Protein AF-A0A920YL98-F1 (afdb_monomer_lite)

Sequence (322 aa):
MGERDLEERLRDLGRAVEVQLKKRGGFSSLLRAGTLARAQGGGHRRRCPLCWPPAVALAGVAALLFLSLRPAPGSGPAVTVAEERVDLDGRLPAEVVRVLRLTAPGADSAGYLTTIWAADAGLAGRWNLVYSEGWAAGSEPLPVEAISLPDVPYHLLLAAAQEVKTKLLHYRVLGYDGTRVVTYLARSGVPAGEVTAGLGYIREASRRGEQRLYWWDGAAFTGGEVPAVPGPVVVSYSLDAAGRPAFTTPGPVRLRPGQYLLAMGPRRQEVRQAALPATVLRQEMTGFRALTPGSARLYLVPVQGGWPAAASLAVEVKDDAD

Radius of gyration: 30.97 Å; chains: 1; bounding box: 86×43×91 Å

Foldseek 3Di:
DDPVVVVVVVVVVVVVVVVVCVVDPDPPPVVVPPPPDDDDDDDDDDDDDDPDPVVVVVVVVVVVVVVVPPDDPPWDDWDFPDWDFFAQDPDPPGKIWTKTWTDDPPDPFIKIKIWIWDADVPDPPDIDTQDIDIDDTQKDWDDKDWAAAQEDPGTWIWTWIARNPQRFIWIWIWHDPPPGIDTQDTDTRHHNADWDHYHQKIWTAHPVLWIKIWGAAQHHTDIGTAGSVVGEDEWEWEADPVRFIETPDDAAAEDEQPYFYDYGHNHDFDDDDDHDDDDWDFDDTPQWTWTDPHDFKTKTGGPPGDPVRIYIHTYHYDYPPD

Secondary structure (DSSP, 8-state):
--HHHHHHHHHHHHHHHHHHHHHS---SSTTSSSS-SS---------------HHHHHHHHHHHHHHHSSPPTT-PPPEEEEEEEE-SSSPSSPEEEEEEEE--TT-SS-EEEEEEEEE-TTSTT-EEEEEEEEPPTTEEEPPPEEEE-TT-SSEEEEEEEEETTT--EEEEEEEE-SSSEEEEEEEEEEPSEEEEEETTEEEEEETTS-EEEEEE-SSSEEEEEE-STTPEEEEEEEE-TTS-EEE-S-SPEEE-TT-EEEEE-SS---------SSS---EE-SSEEEE-SSTTEEEEEETTS-GGG-EEEEEEE--TT-

Structure (mmCIF, N/CA/C/O backbone):
data_AF-A0A920YL98-F1
#
_entry.id   AF-A0A920YL98-F1
#
loop_
_atom_site.group_PDB
_atom_site.id
_atom_site.type_symbol
_atom_site.label_atom_id
_atom_site.label_alt_id
_atom_site.label_comp_id
_atom_site.label_asym_id
_atom_site.label_entity_id
_atom_site.label_seq_id
_atom_site.pdbx_PDB_ins_code
_atom_site.Cartn_x
_atom_site.Cartn_y
_atom_site.Cartn_z
_atom_site.occupancy
_atom_site.B_iso_or_equiv
_atom_site.auth_seq_id
_atom_site.auth_comp_id
_atom_site.auth_asym_id
_atom_site.auth_atom_id
_atom_site.pdbx_PDB_model_num
ATOM 1 N N . MET A 1 1 ? -47.662 16.784 24.975 1.00 50.06 1 MET A N 1
ATOM 2 C CA . MET A 1 1 ? -47.410 15.402 24.517 1.00 50.06 1 MET A CA 1
ATOM 3 C C . MET A 1 1 ? -47.974 14.491 25.595 1.00 50.06 1 MET A C 1
ATOM 5 O O . MET A 1 1 ? -47.529 14.591 26.730 1.00 50.06 1 MET A O 1
ATOM 9 N N . GLY A 1 2 ? -49.088 13.814 25.309 1.00 51.22 2 GLY A N 1
ATOM 10 C CA . GLY A 1 2 ? -49.927 13.179 26.332 1.00 51.22 2 GLY A CA 1
ATOM 11 C C . GLY A 1 2 ? -49.412 11.802 26.740 1.00 51.22 2 GLY A C 1
ATOM 12 O O . GLY A 1 2 ? -48.882 11.075 25.912 1.00 51.22 2 GLY A O 1
ATOM 13 N N . GLU A 1 3 ? -49.621 11.437 28.000 1.00 43.28 3 GLU A N 1
ATOM 14 C CA . GLU A 1 3 ? -49.219 10.176 28.651 1.00 43.28 3 GLU A CA 1
ATOM 15 C C . GLU A 1 3 ? -49.573 8.908 27.838 1.00 43.28 3 GLU A C 1
ATOM 17 O O . GLU A 1 3 ? -48.834 7.928 27.845 1.00 43.28 3 GLU A O 1
ATOM 22 N N . ARG A 1 4 ? -50.637 8.974 27.024 1.00 54.22 4 ARG A N 1
ATOM 23 C CA . ARG A 1 4 ? -51.056 7.903 26.101 1.00 54.22 4 ARG A CA 1
ATOM 24 C C . ARG A 1 4 ? -50.093 7.668 24.925 1.00 54.22 4 ARG A C 1
ATOM 26 O O . ARG A 1 4 ? -49.901 6.524 24.538 1.00 54.22 4 ARG A O 1
ATOM 33 N N . ASP A 1 5 ? -49.453 8.716 24.398 1.00 55.38 5 ASP A N 1
ATOM 34 C CA . ASP A 1 5 ? -48.441 8.616 23.322 1.00 55.38 5 ASP A CA 1
ATOM 35 C C . ASP A 1 5 ? -47.145 7.972 23.851 1.00 55.38 5 ASP A C 1
ATOM 37 O O . ASP A 1 5 ? -46.442 7.257 23.141 1.00 55.38 5 ASP A O 1
ATOM 41 N N . LEU A 1 6 ? -46.854 8.151 25.145 1.00 45.88 6 LEU A N 1
ATOM 42 C CA . LEU A 1 6 ? -45.722 7.497 25.799 1.00 45.88 6 LEU A CA 1
ATOM 43 C C . LEU A 1 6 ? -45.980 5.997 26.010 1.00 45.88 6 LEU A C 1
ATOM 45 O O . LEU A 1 6 ? -45.102 5.183 25.728 1.00 45.88 6 LEU A O 1
ATOM 49 N N . GLU A 1 7 ? -47.178 5.616 26.460 1.00 54.00 7 GLU A N 1
ATOM 50 C CA . GLU A 1 7 ? -47.551 4.204 26.633 1.00 54.00 7 GLU A CA 1
ATOM 51 C C . GLU A 1 7 ? -47.566 3.430 25.311 1.00 54.00 7 GLU A C 1
ATOM 53 O O . GLU A 1 7 ? -47.145 2.272 25.266 1.00 54.00 7 GLU A O 1
ATOM 58 N N . GLU A 1 8 ? -48.016 4.066 24.229 1.00 61.56 8 GLU A N 1
ATOM 59 C CA . GLU A 1 8 ? -48.056 3.456 22.901 1.00 61.56 8 GLU A CA 1
ATOM 60 C C . GLU A 1 8 ? -46.638 3.231 22.354 1.00 61.56 8 GLU A C 1
ATOM 62 O O . GLU A 1 8 ? -46.294 2.115 21.955 1.00 61.56 8 GLU A O 1
ATOM 67 N N . ARG A 1 9 ? -45.751 4.227 22.501 1.00 52.44 9 ARG A N 1
ATOM 68 C CA . ARG A 1 9 ? -44.327 4.106 22.143 1.00 52.44 9 ARG A CA 1
ATOM 69 C C . ARG A 1 9 ? -43.594 3.050 22.963 1.00 52.44 9 ARG A C 1
ATOM 71 O O . ARG A 1 9 ? -42.764 2.330 22.413 1.00 52.44 9 ARG A O 1
ATOM 78 N N . LEU A 1 10 ? -43.896 2.926 24.256 1.00 48.44 10 LEU A N 1
ATOM 79 C CA . LEU A 1 10 ? -43.310 1.896 25.122 1.00 48.44 10 LEU A CA 1
ATOM 80 C C . LEU A 1 10 ? -43.783 0.490 24.737 1.00 48.44 10 LEU A C 1
ATOM 82 O O . LEU A 1 10 ? -42.998 -0.460 24.775 1.00 48.44 10 LEU A O 1
ATOM 86 N N . ARG A 1 11 ? -45.047 0.352 24.324 1.00 59.22 11 ARG A N 1
ATOM 87 C CA . ARG A 1 11 ? -45.609 -0.924 23.868 1.00 59.22 11 ARG A CA 1
ATOM 88 C C . ARG A 1 11 ? -44.999 -1.368 22.537 1.00 59.22 11 ARG A C 1
ATOM 90 O O . ARG A 1 11 ? -44.719 -2.556 22.367 1.00 59.22 11 ARG A O 1
ATOM 97 N N . ASP A 1 12 ? -44.739 -0.430 21.632 1.00 63.25 12 ASP A N 1
ATOM 98 C CA . ASP A 1 12 ? -44.085 -0.710 20.350 1.00 63.25 12 ASP A CA 1
ATOM 99 C C . ASP A 1 12 ? -42.594 -1.028 20.513 1.00 63.25 12 ASP A C 1
ATOM 101 O O . ASP A 1 12 ? -42.093 -1.974 19.898 1.00 63.25 12 ASP A O 1
ATOM 105 N N . LEU A 1 13 ? -41.902 -0.339 21.427 1.00 50.19 13 LEU A N 1
ATOM 106 C CA . LEU A 1 13 ? -40.530 -0.676 21.820 1.00 50.19 13 LEU A CA 1
ATOM 107 C C . LEU A 1 13 ? -40.441 -2.079 22.431 1.00 50.19 13 LEU A C 1
ATOM 109 O O . LEU A 1 13 ? -39.539 -2.842 22.086 1.00 50.19 13 LEU A O 1
ATOM 113 N N . GLY A 1 14 ? -41.402 -2.450 23.283 1.00 49.97 14 GLY A N 1
ATOM 114 C CA . GLY A 1 14 ? -41.490 -3.790 23.864 1.00 49.97 14 GLY A CA 1
ATOM 115 C C . GLY A 1 14 ? -41.600 -4.885 22.801 1.00 49.97 14 GLY A C 1
ATOM 116 O O . GLY A 1 14 ? -40.857 -5.866 22.847 1.00 49.97 14 GLY A O 1
ATOM 117 N N . ARG A 1 15 ? -42.453 -4.688 21.784 1.00 56.03 15 ARG A N 1
ATOM 118 C CA . ARG A 1 15 ? -42.583 -5.640 20.666 1.00 56.03 15 ARG A CA 1
ATOM 119 C C . ARG A 1 15 ? -41.326 -5.703 19.803 1.00 56.03 15 ARG A C 1
ATOM 121 O O . ARG A 1 15 ? -40.921 -6.793 19.405 1.00 56.03 15 ARG A O 1
ATOM 128 N N . ALA A 1 16 ? -40.687 -4.566 19.529 1.00 52.09 16 ALA A N 1
ATOM 129 C CA . ALA A 1 16 ? -39.464 -4.519 18.726 1.00 52.09 16 ALA A CA 1
ATOM 130 C C . ALA A 1 16 ? -38.299 -5.264 19.403 1.00 52.09 16 ALA A C 1
ATOM 132 O O . ALA A 1 16 ? -37.573 -6.019 18.749 1.00 52.09 16 ALA A O 1
ATOM 133 N N . VAL A 1 17 ? -38.167 -5.113 20.725 1.00 48.41 17 VAL A N 1
ATOM 134 C CA . VAL A 1 17 ? -37.169 -5.823 21.536 1.00 48.41 17 VAL A CA 1
ATOM 135 C C . VAL A 1 17 ? -37.467 -7.323 21.590 1.00 48.41 17 VAL A C 1
ATOM 137 O O . VAL A 1 17 ? -36.553 -8.130 21.434 1.00 48.41 17 VAL A O 1
ATOM 140 N N . GLU A 1 18 ? -38.732 -7.728 21.725 1.00 48.25 18 GLU A N 1
ATOM 141 C CA . GLU A 1 18 ? -39.111 -9.147 21.737 1.00 48.25 18 GLU A CA 1
ATOM 142 C C . GLU A 1 18 ? -38.821 -9.843 20.393 1.00 48.25 18 GLU A C 1
ATOM 144 O O . GLU A 1 18 ? -38.333 -10.977 20.358 1.00 48.25 18 GLU A O 1
ATOM 149 N N . VAL A 1 19 ? -39.041 -9.143 19.274 1.00 56.44 19 VAL A N 1
ATOM 150 C CA . VAL A 1 19 ? -38.699 -9.624 17.926 1.00 56.44 19 VAL A CA 1
ATOM 151 C C . VAL A 1 19 ? -37.181 -9.745 17.743 1.00 56.44 19 VAL A C 1
ATOM 153 O O . VAL A 1 19 ? -36.714 -10.712 17.135 1.00 56.44 19 VAL A O 1
ATOM 156 N N . GLN A 1 20 ? -36.391 -8.818 18.297 1.00 48.53 20 GLN A N 1
ATOM 157 C CA . GLN A 1 20 ? -34.926 -8.918 18.273 1.00 48.53 20 GLN A CA 1
ATOM 158 C C . GLN A 1 20 ? -34.388 -10.042 19.167 1.00 48.53 20 GLN A C 1
ATOM 160 O O . GLN A 1 20 ? -33.473 -10.758 18.754 1.00 48.53 20 GLN A O 1
ATOM 165 N N . LEU A 1 21 ? -34.974 -10.245 20.350 1.00 47.22 21 LEU A N 1
ATOM 166 C CA . LEU A 1 21 ? -34.585 -11.307 21.282 1.00 47.22 21 LEU A CA 1
ATOM 167 C C . LEU A 1 21 ? -34.941 -12.702 20.751 1.00 47.22 21 LEU A C 1
ATOM 169 O O . LEU A 1 21 ? -34.156 -13.630 20.919 1.00 47.22 21 LEU A O 1
ATOM 173 N N . LYS A 1 22 ? -36.066 -12.856 20.039 1.00 49.75 22 LYS A N 1
ATOM 174 C CA . LYS A 1 22 ? -36.405 -14.111 19.343 1.00 49.75 22 LYS A CA 1
ATOM 175 C C . LYS A 1 22 ? -35.510 -14.379 18.125 1.00 49.75 22 LYS A C 1
ATOM 177 O O . LYS A 1 22 ? -35.267 -15.540 17.808 1.00 49.75 22 LYS A O 1
ATOM 182 N N . LYS A 1 23 ? -34.981 -13.337 17.466 1.00 47.47 23 LYS A N 1
ATOM 183 C CA . LYS A 1 23 ? -34.033 -13.472 16.339 1.00 47.47 23 LYS A CA 1
ATOM 184 C C . LYS A 1 23 ? -32.610 -13.849 16.767 1.00 47.47 23 LYS A C 1
ATOM 186 O O . LYS A 1 23 ? -31.910 -14.500 15.997 1.00 47.47 23 LYS A O 1
ATOM 191 N N . ARG A 1 24 ? -32.169 -13.469 17.970 1.00 41.34 24 ARG A N 1
ATOM 192 C CA . ARG A 1 24 ? -30.876 -13.880 18.546 1.00 41.34 24 ARG A CA 1
ATOM 193 C C . ARG A 1 24 ? -31.086 -15.034 19.523 1.00 41.34 24 ARG A C 1
ATOM 195 O O . ARG A 1 24 ? -31.178 -14.830 20.729 1.00 41.34 24 ARG A O 1
ATOM 202 N N . GLY A 1 25 ? -31.180 -16.251 18.993 1.00 39.69 25 GLY A N 1
ATOM 203 C CA . GLY A 1 25 ? -31.291 -17.457 19.808 1.00 39.69 25 GLY A CA 1
ATOM 204 C C . GLY A 1 25 ? -30.217 -17.532 20.903 1.00 39.69 25 GLY A C 1
ATOM 205 O O . GLY A 1 25 ? -29.027 -17.522 20.607 1.00 39.69 25 GLY A O 1
ATOM 206 N N . GLY A 1 26 ? -30.660 -17.655 22.160 1.00 42.84 26 GLY A N 1
ATOM 207 C CA . GLY A 1 26 ? -29.863 -18.232 23.247 1.00 42.84 26 GLY A CA 1
ATOM 208 C C . GLY A 1 26 ? -29.171 -17.263 24.211 1.00 42.84 26 GLY A C 1
ATOM 209 O O . GLY A 1 26 ? -27.953 -17.271 24.312 1.00 42.84 26 GLY A O 1
ATOM 210 N N . PHE A 1 27 ? -29.938 -16.525 25.022 1.00 37.53 27 PHE A N 1
ATOM 211 C CA . PHE A 1 27 ? -29.449 -15.888 26.264 1.00 37.53 27 PHE A CA 1
ATOM 212 C C . PHE A 1 27 ? -29.954 -16.609 27.537 1.00 37.53 27 PHE A C 1
ATOM 214 O O . PHE A 1 27 ? -30.057 -16.015 28.606 1.00 37.53 27 PHE A O 1
ATOM 221 N N . SER A 1 28 ? -30.310 -17.899 27.436 1.00 45.06 28 SER A N 1
ATOM 222 C CA . SER A 1 28 ? -30.948 -18.668 28.522 1.00 45.06 28 SER A CA 1
ATOM 223 C C . SER A 1 28 ? -30.050 -19.702 29.217 1.00 45.06 28 SER A C 1
ATOM 225 O O . SER A 1 28 ? -30.477 -20.297 30.206 1.00 45.06 28 SER A O 1
ATOM 227 N N . SER A 1 29 ? -28.807 -19.914 28.772 1.00 40.25 29 SER A N 1
ATOM 228 C CA . SER A 1 29 ? -27.890 -20.872 29.415 1.00 40.25 29 SER A CA 1
ATOM 229 C C . SER A 1 29 ? -27.053 -20.255 30.543 1.00 40.25 29 SER A C 1
ATOM 231 O O . SER A 1 29 ? -26.780 -20.931 31.531 1.00 40.25 29 SER A O 1
ATOM 233 N N . LEU A 1 30 ? -26.712 -18.964 30.462 1.00 39.34 30 LEU A N 1
ATOM 234 C CA . LEU A 1 30 ? -25.819 -18.304 31.430 1.00 39.34 30 LEU A CA 1
ATOM 235 C C . LEU A 1 30 ? -26.490 -17.901 32.755 1.00 39.34 30 LEU A C 1
ATOM 237 O O . LEU A 1 30 ? -25.795 -17.681 33.741 1.00 39.34 30 LEU A O 1
ATOM 241 N N . LEU A 1 31 ? -27.825 -17.880 32.827 1.00 41.03 31 LEU A N 1
ATOM 242 C CA . LEU A 1 31 ? -28.556 -17.607 34.076 1.00 41.03 31 LEU A CA 1
ATOM 243 C C . LEU A 1 31 ? -28.979 -18.875 34.837 1.00 41.03 31 LEU A C 1
ATOM 245 O O . LEU A 1 31 ? -29.486 -18.773 35.951 1.00 41.03 31 LEU A O 1
ATOM 249 N N . ARG A 1 32 ? -28.742 -20.078 34.290 1.00 38.53 32 ARG A N 1
ATOM 250 C CA . ARG A 1 32 ? -29.091 -21.350 34.958 1.00 38.53 32 ARG A CA 1
ATOM 251 C C . ARG A 1 32 ? -28.017 -21.907 35.896 1.00 38.53 32 ARG A C 1
ATOM 253 O O . ARG A 1 32 ? -28.301 -22.862 36.607 1.00 38.53 32 ARG A O 1
ATOM 260 N N . ALA A 1 33 ? -26.825 -21.314 35.950 1.00 35.00 33 ALA A N 1
ATOM 261 C CA . ALA A 1 33 ? -25.723 -21.825 36.774 1.00 35.00 33 ALA A CA 1
ATOM 262 C C . ALA A 1 33 ? -25.577 -21.145 38.155 1.00 35.00 33 ALA A C 1
ATOM 264 O O . ALA A 1 33 ? -24.738 -21.560 38.945 1.00 35.00 33 ALA A O 1
ATOM 265 N N . GLY A 1 34 ? -26.379 -20.118 38.472 1.00 33.03 34 GLY A N 1
ATOM 266 C CA . GLY A 1 34 ? -26.165 -19.272 39.658 1.00 33.03 34 GLY A CA 1
ATOM 267 C C . GLY A 1 34 ? -27.121 -19.453 40.844 1.00 33.03 34 GLY A C 1
ATOM 268 O O . GLY A 1 34 ? -26.912 -18.813 41.868 1.00 33.03 34 GLY A O 1
ATOM 269 N N . THR A 1 35 ? -28.175 -20.272 40.749 1.00 34.81 35 THR A N 1
ATOM 270 C CA . THR A 1 35 ? -29.260 -20.284 41.762 1.00 34.81 35 THR A CA 1
ATOM 271 C C . THR A 1 35 ? -29.688 -21.673 42.246 1.00 34.81 35 THR A C 1
ATOM 273 O O . THR A 1 35 ? -30.812 -21.855 42.705 1.00 34.81 35 THR A O 1
ATOM 276 N N . LEU A 1 36 ? -28.782 -22.655 42.231 1.00 33.25 36 LEU A N 1
ATOM 277 C CA . LEU A 1 36 ? -28.977 -23.944 42.912 1.00 33.25 36 LEU A CA 1
ATOM 278 C C . LEU A 1 36 ? -27.922 -24.168 43.998 1.00 33.25 36 LEU A C 1
ATOM 280 O O . LEU A 1 36 ? -27.180 -25.142 44.003 1.00 33.25 36 LEU A O 1
ATOM 284 N N . ALA A 1 37 ? -27.888 -23.264 44.968 1.00 37.03 37 ALA A N 1
ATOM 285 C CA . ALA A 1 37 ? -27.396 -23.591 46.293 1.00 37.03 37 ALA A CA 1
ATOM 286 C C . ALA A 1 37 ? -28.261 -22.849 47.307 1.00 37.03 37 ALA A C 1
ATOM 288 O O . ALA A 1 37 ? -28.336 -21.624 47.275 1.00 37.03 37 ALA A O 1
ATOM 289 N N . ARG A 1 38 ? -28.854 -23.620 48.229 1.00 34.59 38 ARG A N 1
ATOM 290 C CA . ARG A 1 38 ? -29.536 -23.174 49.457 1.00 34.59 38 ARG A CA 1
ATOM 291 C C . ARG A 1 38 ? -31.044 -22.905 49.341 1.00 34.59 38 ARG A C 1
ATOM 293 O O . ARG A 1 38 ? -31.478 -21.765 49.308 1.00 34.59 38 ARG A O 1
ATOM 300 N N . ALA A 1 39 ? -31.830 -23.983 49.401 1.00 30.98 39 ALA A N 1
ATOM 301 C CA . ALA A 1 39 ? -33.071 -24.052 50.189 1.00 30.98 39 ALA A CA 1
ATOM 302 C C . ALA A 1 39 ? -33.674 -25.470 50.114 1.00 30.98 39 ALA A C 1
ATOM 304 O O . ALA A 1 39 ? -34.637 -25.712 49.394 1.00 30.98 39 ALA A O 1
ATOM 305 N N . GLN A 1 40 ? -33.116 -26.422 50.867 1.00 32.72 40 GLN A N 1
ATOM 306 C CA . GLN A 1 40 ? -33.898 -27.576 51.312 1.00 32.72 40 GLN A CA 1
ATOM 307 C C . GLN A 1 40 ? -34.491 -27.253 52.686 1.00 32.72 40 GLN A C 1
ATOM 309 O O . GLN A 1 40 ? -33.760 -26.927 53.617 1.00 32.72 40 GLN A O 1
ATOM 314 N N . GLY A 1 41 ? -35.817 -27.372 52.781 1.00 28.67 41 GLY A N 1
ATOM 315 C CA . GLY A 1 41 ? -36.493 -27.862 53.981 1.00 28.67 41 GLY A CA 1
ATOM 316 C C . GLY A 1 41 ? -36.801 -26.857 55.087 1.00 28.67 41 GLY A C 1
ATOM 317 O O . GLY A 1 41 ? -36.316 -27.007 56.201 1.00 28.67 41 GLY A O 1
ATOM 318 N N . GLY A 1 42 ? -37.691 -25.899 54.819 1.00 27.42 42 GLY A N 1
ATOM 319 C CA . GLY A 1 42 ? -38.489 -25.271 55.871 1.00 27.42 42 GLY A CA 1
ATOM 320 C C . GLY A 1 42 ? -39.657 -26.174 56.281 1.00 27.42 42 GLY A C 1
ATOM 321 O O . GLY A 1 42 ? -40.433 -26.613 55.434 1.00 27.42 42 GLY A O 1
ATOM 322 N N . GLY A 1 43 ? -39.807 -26.409 57.583 1.00 32.09 43 GLY A N 1
ATOM 323 C CA . GLY A 1 43 ? -41.025 -26.927 58.193 1.00 32.09 43 GLY A CA 1
ATOM 324 C C . GLY A 1 43 ? -41.739 -25.826 58.975 1.00 32.09 43 GLY A C 1
ATOM 325 O O . GLY A 1 43 ? -41.223 -25.351 59.976 1.00 32.09 43 GLY A O 1
ATOM 326 N N . HIS A 1 44 ? -42.955 -25.510 58.523 1.00 31.44 44 HIS A N 1
ATOM 327 C CA . HIS A 1 44 ? -44.056 -24.835 59.226 1.00 31.44 44 HIS A CA 1
ATOM 328 C C . HIS A 1 44 ? -44.213 -23.298 59.209 1.00 31.44 44 HIS A C 1
ATOM 330 O O . HIS A 1 44 ? -43.527 -22.537 59.875 1.00 31.44 44 HIS A O 1
ATOM 336 N N . ARG A 1 45 ? -45.343 -22.932 58.573 1.00 37.09 45 ARG A N 1
ATOM 337 C CA . ARG A 1 45 ? -46.380 -21.975 59.005 1.00 37.09 45 ARG A CA 1
ATOM 338 C C . ARG A 1 45 ? -45.976 -20.502 59.178 1.00 37.09 45 ARG A C 1
ATOM 340 O O . ARG A 1 45 ? -45.606 -20.087 60.265 1.00 37.09 45 ARG A O 1
ATOM 347 N N . ARG A 1 46 ? -46.355 -19.692 58.178 1.00 35.53 46 ARG A N 1
ATOM 348 C CA . ARG A 1 46 ? -47.340 -18.575 58.232 1.00 35.53 46 ARG A CA 1
ATOM 349 C C . ARG A 1 46 ? -46.927 -17.384 57.358 1.00 35.53 46 ARG A C 1
ATOM 351 O O . ARG A 1 46 ? -45.759 -17.037 57.275 1.00 35.53 46 ARG A O 1
ATOM 358 N N . ARG A 1 47 ? -47.983 -16.708 56.882 1.00 31.56 47 ARG A N 1
ATOM 359 C CA . ARG A 1 47 ? -48.067 -15.413 56.186 1.00 31.56 47 ARG A CA 1
ATOM 360 C C . ARG A 1 47 ? -47.718 -15.470 54.699 1.00 31.56 47 ARG A C 1
ATOM 362 O O . ARG A 1 47 ? -46.596 -15.767 54.326 1.00 31.56 47 ARG A O 1
ATOM 369 N N . CYS A 1 48 ? -48.707 -15.130 53.872 1.00 41.81 48 CYS A N 1
ATOM 370 C CA . CYS A 1 48 ? -48.487 -14.459 52.596 1.00 41.81 48 CYS A CA 1
ATOM 371 C C . CYS A 1 48 ? -47.971 -13.051 52.899 1.00 41.81 48 CYS A C 1
ATOM 373 O O . CYS A 1 48 ? -48.697 -12.280 53.532 1.00 41.81 48 CYS A O 1
ATOM 375 N N . PRO A 1 49 ? -46.776 -12.683 52.426 1.00 35.19 49 PRO A N 1
ATOM 376 C CA . PRO A 1 49 ? -46.507 -11.297 52.130 1.00 35.19 49 PRO A CA 1
ATOM 377 C C . PRO A 1 49 ? -46.218 -11.148 50.628 1.00 35.19 49 PRO A C 1
ATOM 379 O O . PRO A 1 49 ? -45.800 -12.091 49.962 1.00 35.19 49 PRO A O 1
ATOM 382 N N . LEU A 1 50 ? -46.413 -9.928 50.134 1.00 40.38 50 LEU A N 1
ATOM 383 C CA . LEU A 1 50 ? -45.968 -9.423 48.832 1.00 40.38 50 LEU A CA 1
ATOM 384 C C . LEU A 1 50 ? -46.850 -9.741 47.611 1.00 40.38 50 LEU A C 1
ATOM 386 O O . LEU A 1 50 ? -46.412 -10.316 46.619 1.00 40.38 50 LEU A O 1
ATOM 390 N N . CYS A 1 51 ? -48.048 -9.158 47.604 1.00 40.16 51 CYS A N 1
ATOM 391 C CA . CYS A 1 51 ? -48.571 -8.548 46.382 1.00 40.16 51 CYS A CA 1
ATOM 392 C C . CYS A 1 51 ? -47.726 -7.290 46.111 1.00 40.16 51 CYS A C 1
ATOM 394 O O . CYS A 1 51 ? -48.016 -6.224 46.652 1.00 40.16 51 CYS A O 1
ATOM 396 N N . TRP A 1 52 ? -46.622 -7.406 45.371 1.00 39.75 52 TRP A N 1
ATOM 397 C CA . TRP A 1 52 ? -45.924 -6.207 44.897 1.00 39.75 52 TRP A CA 1
ATOM 398 C C . TRP A 1 52 ? -46.787 -5.537 43.830 1.00 39.75 52 TRP A C 1
ATOM 400 O O . TRP A 1 52 ? -47.195 -6.217 42.886 1.00 39.75 52 TRP A O 1
ATOM 410 N N . PRO A 1 53 ? -47.095 -4.232 43.950 1.00 42.78 53 PRO A N 1
ATOM 411 C CA . PRO A 1 53 ? -47.775 -3.545 42.872 1.00 42.78 53 PRO A CA 1
ATOM 412 C C . PRO A 1 53 ? -46.887 -3.605 41.616 1.00 42.78 53 PRO A C 1
ATOM 414 O O . PRO A 1 53 ? -45.662 -3.480 41.730 1.00 42.78 53 PRO A O 1
ATOM 417 N N . PRO A 1 54 ? -47.471 -3.776 40.416 1.00 48.84 54 PRO A N 1
ATOM 418 C CA . PRO A 1 54 ? -46.729 -3.920 39.156 1.00 48.84 54 PRO A CA 1
ATOM 419 C C . PRO A 1 54 ? -45.752 -2.761 38.891 1.00 48.84 54 PRO A C 1
ATOM 421 O O . PRO A 1 54 ? -44.754 -2.943 38.199 1.00 48.84 54 PRO A O 1
ATOM 424 N N . ALA A 1 55 ? -45.976 -1.601 39.520 1.00 45.53 55 ALA A N 1
ATOM 425 C CA . ALA A 1 55 ? -45.072 -0.455 39.516 1.00 45.53 55 ALA A CA 1
ATOM 426 C C . ALA A 1 55 ? -43.669 -0.753 40.089 1.00 45.53 55 ALA A C 1
ATOM 428 O O . ALA A 1 55 ? -42.688 -0.220 39.580 1.00 45.53 55 ALA A O 1
ATOM 429 N N . VAL A 1 56 ? -43.534 -1.625 41.098 1.00 50.16 56 VAL A N 1
ATOM 430 C CA . VAL A 1 56 ? -42.225 -1.941 41.714 1.00 50.16 56 VAL A CA 1
ATOM 431 C C . VAL A 1 56 ? -41.434 -2.931 40.853 1.00 50.16 56 VAL A C 1
ATOM 433 O O . VAL A 1 56 ? -40.216 -2.817 40.730 1.00 50.16 56 VAL A O 1
ATOM 436 N N . ALA A 1 57 ? -42.127 -3.859 40.187 1.00 48.16 57 ALA A N 1
ATOM 437 C CA . ALA A 1 57 ? -41.515 -4.759 39.210 1.00 48.16 57 ALA A CA 1
ATOM 438 C C . ALA A 1 57 ? -41.048 -3.995 37.956 1.00 48.16 57 ALA A C 1
ATOM 440 O O . ALA A 1 57 ? -39.931 -4.210 37.485 1.00 48.16 57 ALA A O 1
ATOM 441 N N . LEU A 1 58 ? -41.855 -3.045 37.468 1.00 49.12 58 LEU A N 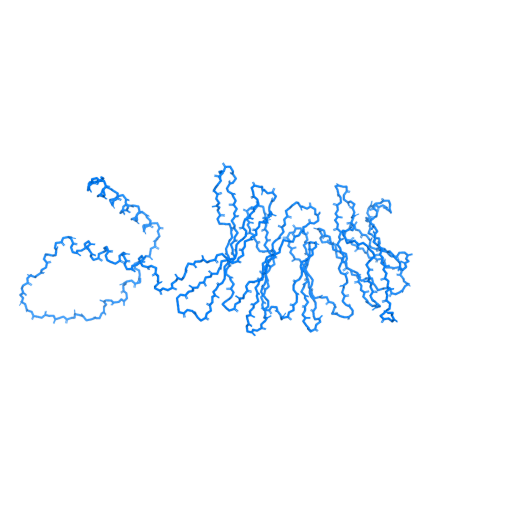1
ATOM 442 C CA . LEU A 1 58 ? -41.483 -2.145 36.370 1.00 49.12 58 LEU A CA 1
ATOM 443 C C . LEU A 1 58 ? -40.314 -1.228 36.744 1.00 49.12 58 LEU A C 1
ATOM 445 O O . LEU A 1 58 ? -39.394 -1.081 35.945 1.00 49.12 58 LEU A O 1
ATOM 449 N N . ALA A 1 59 ? -40.291 -0.678 37.961 1.00 52.88 59 ALA A N 1
ATOM 450 C CA . ALA A 1 59 ? -39.165 0.118 38.448 1.00 52.88 59 ALA A CA 1
ATOM 451 C C . ALA A 1 59 ? -37.872 -0.709 38.556 1.00 52.88 59 ALA A C 1
ATOM 453 O O . ALA A 1 59 ? -36.804 -0.214 38.208 1.00 52.88 59 ALA A O 1
ATOM 454 N N . GLY A 1 60 ? -37.959 -1.978 38.970 1.00 50.25 60 GLY A N 1
ATOM 455 C CA . GLY A 1 60 ? -36.812 -2.889 39.022 1.00 50.25 60 GLY A CA 1
ATOM 456 C C . GLY A 1 60 ? -36.239 -3.219 37.641 1.00 50.25 60 GLY A C 1
ATOM 457 O O . GLY A 1 60 ? -35.024 -3.178 37.451 1.00 50.25 60 GLY A O 1
ATOM 458 N N . VAL A 1 61 ? -37.101 -3.482 36.653 1.00 58.19 61 VAL A N 1
ATOM 459 C CA . VAL A 1 61 ? -36.686 -3.737 35.262 1.00 58.19 61 VAL A CA 1
ATOM 460 C C . VAL A 1 61 ? -36.152 -2.465 34.602 1.00 58.19 61 VAL A C 1
ATOM 462 O O . VAL A 1 61 ? -35.116 -2.515 33.944 1.00 58.19 61 VAL A O 1
ATOM 465 N N . ALA A 1 62 ? -36.798 -1.317 34.824 1.00 57.28 62 ALA A N 1
ATOM 466 C CA . ALA A 1 62 ? -36.319 -0.024 34.351 1.00 57.28 62 ALA A CA 1
ATOM 467 C C . ALA A 1 62 ? -34.965 0.331 34.976 1.00 57.28 62 ALA A C 1
ATOM 469 O O . ALA A 1 62 ? -34.085 0.779 34.255 1.00 57.28 62 ALA A O 1
ATOM 470 N N . ALA A 1 63 ? -34.753 0.067 36.269 1.00 56.16 63 ALA A N 1
ATOM 471 C CA . ALA A 1 63 ? -33.468 0.269 36.937 1.00 56.16 63 ALA A CA 1
ATOM 472 C C . ALA A 1 63 ? -32.378 -0.671 36.399 1.00 56.16 63 ALA A C 1
ATOM 474 O O . ALA A 1 63 ? -31.257 -0.224 36.183 1.00 56.16 63 ALA A O 1
ATOM 475 N N . LEU A 1 64 ? -32.692 -1.939 36.117 1.00 55.25 64 LEU A N 1
ATOM 476 C CA . LEU A 1 64 ? -31.762 -2.891 35.492 1.00 55.25 64 LEU A CA 1
ATOM 477 C C . LEU A 1 64 ? -31.419 -2.516 34.041 1.00 55.25 64 LEU A C 1
ATOM 479 O O . LEU A 1 64 ? -30.258 -2.614 33.643 1.00 55.25 64 LEU A O 1
ATOM 483 N N . LEU A 1 65 ? -32.391 -2.030 33.265 1.00 55.75 65 LEU A N 1
ATOM 484 C CA . LEU A 1 65 ? -32.159 -1.442 31.941 1.00 55.75 65 LEU A CA 1
ATOM 485 C C . LEU A 1 65 ? -31.316 -0.168 32.044 1.00 55.75 65 LEU A C 1
ATOM 487 O O . LEU A 1 65 ? -30.364 -0.006 31.291 1.00 55.75 65 LEU A O 1
ATOM 491 N N . PHE A 1 66 ? -31.593 0.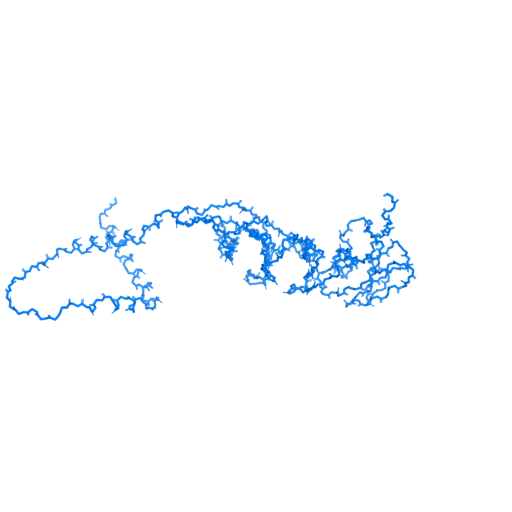700 33.019 1.00 53.53 66 PHE A N 1
ATOM 492 C CA . PHE A 1 66 ? -30.812 1.913 33.242 1.00 53.53 66 PHE A CA 1
ATOM 493 C C . PHE A 1 66 ? -29.375 1.587 33.649 1.00 53.53 66 PHE A C 1
ATOM 495 O O . PHE A 1 66 ? -28.467 2.249 33.168 1.00 53.53 66 PHE A O 1
ATOM 502 N N . LEU A 1 67 ? -29.153 0.565 34.487 1.00 53.06 67 LEU A N 1
ATOM 503 C CA . LEU A 1 67 ? -27.824 0.090 34.891 1.00 53.06 67 LEU A CA 1
ATOM 504 C C . LEU A 1 67 ? -27.062 -0.608 33.756 1.00 53.06 67 LEU A C 1
ATOM 506 O O . LEU A 1 67 ? -25.845 -0.471 33.698 1.00 53.06 67 LEU A O 1
ATOM 510 N N . SER A 1 68 ? -27.747 -1.316 32.855 1.00 50.41 68 SER A N 1
ATOM 511 C CA . SER A 1 68 ? -27.126 -1.961 31.683 1.00 50.41 68 SER A CA 1
ATOM 512 C C . SER A 1 68 ? -26.906 -1.010 30.501 1.00 50.41 68 SER A C 1
ATOM 514 O O . SER A 1 68 ? -26.055 -1.279 29.657 1.00 50.41 68 SER A O 1
ATOM 516 N N . LEU A 1 69 ? -27.621 0.119 30.465 1.00 51.50 69 LEU A N 1
ATOM 517 C CA . LEU A 1 69 ? -27.408 1.228 29.530 1.00 51.50 69 LEU A CA 1
ATOM 518 C C . LEU A 1 69 ? -26.468 2.306 30.081 1.00 51.50 69 LEU A C 1
ATOM 520 O O . LEU A 1 69 ? -26.166 3.260 29.361 1.00 51.50 69 LEU A O 1
ATOM 524 N N . ARG A 1 70 ? -25.985 2.190 31.330 1.00 45.19 70 ARG A N 1
ATOM 525 C CA . ARG A 1 70 ? -24.917 3.081 31.790 1.00 45.19 70 ARG A CA 1
ATOM 526 C C . ARG A 1 70 ? -23.672 2.767 30.962 1.00 45.19 70 ARG A C 1
ATOM 528 O O . ARG A 1 70 ? -23.214 1.623 31.006 1.00 45.19 70 ARG A O 1
ATOM 535 N N . PRO A 1 71 ? -23.102 3.744 30.233 1.00 46.53 71 PRO A N 1
ATOM 536 C CA . PRO A 1 71 ? -21.768 3.568 29.685 1.00 46.53 71 PRO A CA 1
ATOM 537 C C . PRO A 1 71 ? -20.854 3.168 30.842 1.00 46.53 71 PRO A C 1
ATOM 539 O O . PRO A 1 71 ? -20.975 3.720 31.942 1.00 46.53 71 PRO A O 1
ATOM 542 N N . ALA A 1 72 ? -20.005 2.161 30.621 1.00 45.59 72 ALA A N 1
ATOM 543 C CA . ALA A 1 72 ? -19.056 1.718 31.631 1.00 45.59 72 ALA A CA 1
ATOM 544 C C . ALA A 1 72 ? -18.350 2.962 32.200 1.00 45.59 72 ALA A C 1
ATOM 546 O O . ALA A 1 72 ? -17.860 3.778 31.410 1.00 45.59 72 ALA A O 1
ATOM 547 N N . PRO A 1 73 ? -18.356 3.177 33.530 1.00 39.03 73 PRO A N 1
ATOM 548 C CA . PRO A 1 73 ? -17.789 4.385 34.109 1.00 39.03 73 PRO A CA 1
ATOM 549 C C . PRO A 1 73 ? -16.331 4.513 33.659 1.00 39.03 73 PRO A C 1
ATOM 551 O O . PRO A 1 73 ? -15.502 3.676 34.000 1.00 39.03 73 PRO A O 1
ATOM 554 N N . GLY A 1 74 ? -16.053 5.538 32.846 1.00 47.56 74 GLY A N 1
ATOM 555 C CA . GLY A 1 74 ? -14.722 5.854 32.324 1.00 47.56 74 GLY A CA 1
ATOM 556 C C . GLY A 1 74 ? -14.417 5.426 30.880 1.00 47.56 74 GLY A C 1
ATOM 557 O O . GLY A 1 74 ? -13.268 5.571 30.471 1.00 47.56 74 GLY A O 1
ATOM 558 N N . SER A 1 75 ? -15.377 4.941 30.079 1.00 45.88 75 SER A N 1
ATOM 559 C CA . SER A 1 75 ? -15.161 4.863 28.624 1.00 45.88 75 SER A CA 1
ATOM 560 C C . SER A 1 75 ? -15.190 6.279 28.050 1.00 45.88 75 SER A C 1
ATOM 562 O O . SER A 1 75 ? -16.261 6.875 27.916 1.00 45.88 75 SER A O 1
ATOM 564 N N . GLY A 1 76 ? -14.014 6.842 27.769 1.00 55.72 76 GLY A N 1
ATOM 565 C CA . GLY A 1 76 ? -13.913 8.134 27.094 1.00 55.72 76 GLY A CA 1
ATOM 566 C C . GLY A 1 76 ? -14.545 8.067 25.697 1.00 55.72 76 GLY A C 1
ATOM 567 O O . GLY A 1 76 ? -14.585 6.984 25.103 1.00 55.72 76 GLY A O 1
ATOM 568 N N . PRO A 1 77 ? -15.055 9.188 25.153 1.00 63.50 77 PRO A N 1
ATOM 569 C CA . PRO A 1 77 ? -15.538 9.214 23.777 1.00 63.50 77 PRO A CA 1
ATOM 570 C C . PRO A 1 77 ? -14.418 8.782 22.821 1.00 63.50 77 PRO A C 1
ATOM 572 O O . PRO A 1 77 ? -13.250 9.103 23.045 1.00 63.50 77 PRO A O 1
ATOM 575 N N . ALA A 1 78 ? -14.766 8.058 21.755 1.00 75.88 78 ALA A N 1
ATOM 576 C CA . ALA A 1 78 ? -13.828 7.810 20.666 1.00 75.88 78 ALA A CA 1
ATOM 577 C C . ALA A 1 78 ? -13.453 9.157 20.033 1.00 75.88 78 ALA A C 1
ATOM 579 O O . ALA A 1 78 ? -14.334 9.912 19.619 1.00 75.88 78 ALA A O 1
ATOM 580 N N . VAL A 1 79 ? -12.159 9.468 19.981 1.00 85.88 79 VAL A N 1
ATOM 581 C CA . VAL A 1 79 ? -11.657 10.733 19.427 1.00 85.88 79 VAL A CA 1
ATOM 582 C C . VAL A 1 79 ? -10.973 10.450 18.101 1.00 85.88 79 VAL A C 1
ATOM 584 O O . VAL A 1 79 ? -10.059 9.628 18.045 1.00 85.88 79 VAL A O 1
ATOM 587 N N . THR A 1 80 ? -11.386 11.132 17.035 1.00 88.88 80 THR A N 1
ATOM 588 C CA . THR A 1 80 ? -10.662 11.094 15.759 1.00 88.88 80 THR A CA 1
ATOM 589 C C . THR A 1 80 ? -9.313 11.781 15.932 1.00 88.88 80 THR A C 1
ATOM 591 O O . THR A 1 80 ? -9.263 12.956 16.289 1.00 88.88 80 THR A O 1
ATOM 594 N N . VAL A 1 81 ? -8.227 11.048 15.693 1.00 90.88 81 VAL A N 1
ATOM 595 C CA . VAL A 1 81 ? -6.852 11.571 15.777 1.00 90.88 81 VAL A CA 1
ATOM 596 C C . VAL A 1 81 ? -6.205 11.760 14.408 1.00 90.88 81 VAL A C 1
ATOM 598 O O . VAL A 1 81 ? -5.274 12.546 14.288 1.00 90.88 81 VAL A O 1
ATOM 601 N N . ALA A 1 82 ? -6.719 11.086 13.379 1.00 89.94 82 ALA A N 1
ATOM 602 C CA . ALA A 1 82 ? -6.355 11.318 11.987 1.00 89.94 82 ALA A CA 1
ATOM 603 C C . ALA A 1 82 ? -7.574 11.089 11.088 1.00 89.94 82 ALA A C 1
ATOM 605 O O . ALA A 1 82 ? -8.388 10.200 11.361 1.00 89.94 82 ALA A O 1
ATOM 606 N N . GLU A 1 83 ? -7.687 11.886 10.031 1.00 92.56 83 GLU A N 1
ATOM 607 C CA . GLU A 1 83 ? -8.689 11.740 8.977 1.00 92.56 83 GLU A CA 1
ATOM 608 C C . GLU A 1 83 ? -8.037 12.029 7.625 1.00 92.56 83 GLU A C 1
ATOM 610 O O . GLU A 1 83 ? -7.313 13.014 7.485 1.00 92.56 83 GLU A O 1
ATOM 615 N N . GLU A 1 84 ? -8.314 11.185 6.638 1.00 93.00 84 GLU A N 1
ATOM 616 C CA . GLU A 1 84 ? -7.833 11.336 5.269 1.00 93.00 84 GLU A CA 1
ATOM 617 C C . GLU A 1 84 ? -8.923 10.906 4.284 1.00 93.00 84 GLU A C 1
ATOM 619 O O . GLU A 1 84 ? -9.760 10.057 4.598 1.00 93.00 84 GLU A O 1
ATOM 624 N N . ARG A 1 85 ? -8.928 11.507 3.091 1.00 93.25 85 ARG A N 1
ATOM 625 C CA . ARG A 1 85 ? -9.772 11.062 1.980 1.00 93.25 85 ARG A CA 1
ATOM 626 C C . ARG A 1 85 ? -8.923 10.326 0.969 1.00 93.25 85 ARG A C 1
ATOM 628 O O . ARG A 1 85 ? -7.965 10.900 0.462 1.00 93.25 85 ARG A O 1
ATOM 635 N N . VAL A 1 86 ? -9.306 9.096 0.661 1.00 92.56 86 VAL A N 1
ATOM 636 C CA . VAL A 1 86 ? -8.591 8.245 -0.287 1.00 92.56 86 VAL A CA 1
ATOM 637 C C . VAL A 1 86 ? -9.616 7.612 -1.206 1.00 92.56 86 VAL A C 1
ATOM 639 O O . VAL A 1 86 ? -10.580 7.037 -0.721 1.00 92.56 86 VAL A O 1
ATOM 642 N N . ASP A 1 87 ? -9.421 7.756 -2.514 1.00 92.88 87 ASP A N 1
ATOM 643 C CA . ASP A 1 87 ? -10.236 7.080 -3.522 1.00 92.88 87 ASP A CA 1
ATOM 644 C C . ASP A 1 87 ? -9.730 5.640 -3.682 1.00 92.88 87 ASP A C 1
ATOM 646 O O . ASP A 1 87 ? -8.652 5.426 -4.240 1.00 92.88 87 ASP A O 1
ATOM 650 N N . LEU A 1 88 ? -10.453 4.665 -3.126 1.00 92.00 88 LEU A N 1
ATOM 651 C CA . LEU A 1 88 ? -10.042 3.255 -3.118 1.00 92.00 88 LEU A CA 1
ATOM 652 C C . LEU A 1 88 ? -10.604 2.443 -4.287 1.00 92.00 88 LEU A C 1
ATOM 654 O O . LEU A 1 88 ? -10.114 1.339 -4.540 1.00 92.00 88 LEU A O 1
ATOM 658 N N . ASP A 1 89 ? -11.624 2.948 -4.980 1.00 88.62 89 ASP A N 1
ATOM 659 C CA . ASP A 1 89 ? -12.351 2.184 -5.999 1.00 88.62 89 ASP A CA 1
ATOM 660 C C . ASP A 1 89 ? -12.778 2.981 -7.247 1.00 88.62 89 ASP A C 1
ATOM 662 O O . ASP A 1 89 ? -13.429 2.441 -8.146 1.00 88.62 89 ASP A O 1
ATOM 666 N N . GLY A 1 90 ? -12.373 4.246 -7.340 1.00 85.44 90 GLY A N 1
ATOM 667 C CA . GLY A 1 90 ? -12.630 5.160 -8.448 1.00 85.44 90 GLY A CA 1
ATOM 668 C C . GLY A 1 90 ? -13.973 5.883 -8.351 1.00 85.44 90 GLY A C 1
ATOM 669 O O . GLY A 1 90 ? -14.344 6.604 -9.286 1.00 85.44 90 GLY A O 1
ATOM 670 N N . ARG A 1 91 ? -14.754 5.669 -7.282 1.00 85.69 91 ARG A N 1
ATOM 671 C CA . ARG A 1 91 ? -16.076 6.280 -7.109 1.00 85.69 91 ARG A CA 1
ATOM 672 C C . ARG A 1 91 ? -15.995 7.518 -6.229 1.00 85.69 91 ARG A C 1
ATOM 674 O O . ARG A 1 91 ? -15.355 7.555 -5.186 1.00 85.69 91 ARG A O 1
ATOM 681 N N . LEU A 1 92 ? -16.748 8.541 -6.629 1.00 85.50 92 LEU A N 1
ATOM 682 C CA . LEU A 1 92 ? -16.921 9.751 -5.834 1.00 85.50 92 LEU A CA 1
ATOM 683 C C . LEU A 1 92 ? -18.244 9.727 -5.045 1.00 85.50 92 LEU A C 1
ATOM 685 O O . LEU A 1 92 ? -19.263 9.276 -5.575 1.00 85.50 92 LEU A O 1
ATOM 689 N N . PRO A 1 93 ? -18.268 10.293 -3.823 1.00 88.69 93 PRO A N 1
ATOM 690 C CA . PRO A 1 93 ? -17.124 10.866 -3.109 1.00 88.69 93 PRO A CA 1
ATOM 691 C C . PRO A 1 93 ? -16.168 9.784 -2.581 1.00 88.69 93 PRO A C 1
ATOM 693 O O . PRO A 1 93 ? -16.620 8.725 -2.155 1.00 88.69 93 PRO A O 1
ATOM 696 N N . ALA A 1 94 ? -14.872 10.112 -2.568 1.00 91.25 94 ALA A N 1
ATOM 697 C CA . ALA A 1 94 ? -13.814 9.248 -2.051 1.00 91.25 94 ALA A CA 1
ATOM 698 C C . ALA A 1 94 ? -14.076 8.810 -0.603 1.00 91.25 94 ALA A C 1
ATOM 700 O O . ALA A 1 94 ? -14.681 9.550 0.190 1.00 91.25 94 ALA A O 1
ATOM 701 N N . GLU A 1 95 ? -13.577 7.631 -0.247 1.00 93.94 95 GLU A N 1
ATOM 702 C CA . GLU A 1 95 ? -13.699 7.087 1.092 1.00 93.94 95 GLU A CA 1
ATOM 703 C C . GLU A 1 95 ? -13.010 7.966 2.137 1.00 93.94 95 GLU A C 1
ATOM 705 O O . GLU A 1 95 ? -11.975 8.593 1.905 1.00 93.94 95 GLU A O 1
ATOM 710 N N . VAL A 1 96 ? -13.594 7.988 3.335 1.00 94.88 96 VAL A N 1
ATOM 711 C CA . VAL A 1 96 ? -13.041 8.688 4.494 1.00 94.88 96 VAL A CA 1
ATOM 712 C C . VAL A 1 96 ? -12.385 7.667 5.408 1.00 94.88 96 VAL A C 1
ATOM 714 O O . VAL A 1 96 ? -13.058 6.847 6.042 1.00 94.88 96 VAL A O 1
ATOM 717 N N . VAL A 1 97 ? -11.063 7.740 5.499 1.00 95.94 97 VAL A N 1
ATOM 718 C CA . VAL A 1 97 ? -10.253 6.956 6.424 1.00 95.94 97 VAL A CA 1
ATOM 719 C C . VAL A 1 97 ? -10.122 7.731 7.725 1.00 95.94 97 VAL A C 1
ATOM 721 O O . VAL A 1 97 ? -9.758 8.903 7.727 1.00 95.94 97 VAL A O 1
ATOM 724 N N . ARG A 1 98 ? -10.407 7.081 8.853 1.00 94.94 98 ARG A N 1
ATOM 725 C CA . ARG A 1 98 ? -10.241 7.665 10.189 1.00 94.94 98 ARG A CA 1
ATOM 726 C C . ARG A 1 98 ? -9.461 6.747 11.093 1.00 94.94 98 ARG A C 1
ATOM 728 O O . ARG A 1 98 ? -9.748 5.553 11.156 1.00 94.94 98 ARG A O 1
ATOM 735 N N . VAL A 1 99 ? -8.573 7.337 11.879 1.00 93.75 99 VAL A N 1
ATOM 736 C CA . VAL A 1 99 ? -7.974 6.680 13.036 1.00 93.75 99 VAL A CA 1
ATOM 737 C C . VAL A 1 99 ? -8.632 7.233 14.289 1.00 93.75 99 VAL A C 1
ATOM 739 O O . VAL A 1 99 ? -8.577 8.432 14.568 1.00 93.75 99 VAL A O 1
ATOM 742 N N . LEU A 1 100 ? -9.284 6.350 15.035 1.00 92.88 100 LEU A N 1
ATOM 743 C CA . LEU A 1 100 ? -9.988 6.664 16.267 1.00 92.88 100 LEU A CA 1
ATOM 744 C C . LEU A 1 100 ? -9.143 6.208 17.451 1.00 92.88 100 LEU A C 1
ATOM 746 O O . LEU A 1 100 ? -8.762 5.041 17.535 1.00 92.88 100 LEU A O 1
ATOM 750 N N . ARG A 1 101 ? -8.884 7.114 18.388 1.00 90.56 101 ARG A N 1
ATOM 751 C CA . ARG A 1 101 ? -8.329 6.783 19.696 1.00 90.56 101 ARG A CA 1
ATOM 752 C C . ARG A 1 101 ? -9.453 6.305 20.605 1.00 90.56 101 ARG A C 1
ATOM 754 O O . ARG A 1 101 ? -10.451 7.001 20.795 1.00 90.56 101 ARG A O 1
ATOM 761 N N . LEU A 1 102 ? -9.266 5.122 21.173 1.00 85.69 102 LEU A N 1
ATOM 762 C CA . LEU A 1 102 ? -10.177 4.468 22.099 1.00 85.69 102 LEU A CA 1
ATOM 763 C C . LEU A 1 102 ? -9.520 4.413 23.477 1.00 85.69 102 LEU A C 1
ATOM 765 O O . LEU A 1 102 ? -8.484 3.776 23.656 1.00 85.69 102 LEU A O 1
ATOM 769 N N . THR A 1 103 ? -10.132 5.052 24.467 1.00 77.94 103 THR A N 1
ATOM 770 C CA . THR A 1 103 ? -9.663 4.976 25.855 1.00 77.94 103 THR A CA 1
ATOM 771 C C . THR A 1 103 ? -10.630 4.106 26.642 1.00 77.94 103 THR A C 1
ATOM 773 O O . THR A 1 103 ? -11.747 4.529 26.950 1.00 77.94 103 THR A O 1
ATOM 776 N N . ALA A 1 104 ? -10.214 2.874 26.934 1.00 71.38 104 ALA A N 1
ATOM 777 C CA . ALA A 1 104 ? -10.990 1.983 27.782 1.00 71.38 104 ALA A CA 1
ATOM 778 C C . ALA A 1 104 ? -10.863 2.405 29.261 1.00 71.38 104 ALA A C 1
ATOM 780 O O . ALA A 1 104 ? -9.786 2.834 29.686 1.00 71.38 104 ALA A O 1
ATOM 781 N N . PRO A 1 105 ? -11.938 2.277 30.058 1.00 66.88 105 PRO A N 1
ATOM 782 C CA . PRO A 1 105 ? -11.868 2.564 31.482 1.00 66.88 105 PRO A CA 1
ATOM 783 C C . PRO A 1 105 ? -10.854 1.655 32.180 1.00 66.88 105 PRO A C 1
ATOM 785 O O . PRO A 1 105 ? -10.899 0.438 32.019 1.00 66.88 105 PRO A O 1
ATOM 788 N N . GLY A 1 106 ? -9.951 2.250 32.962 1.00 68.62 106 GLY A N 1
ATOM 789 C CA . GLY A 1 106 ? -8.920 1.517 33.705 1.00 68.62 106 GLY A CA 1
ATOM 790 C C . GLY A 1 106 ? -7.786 0.946 32.848 1.00 68.62 106 GLY A C 1
ATOM 791 O O . GLY A 1 106 ? -6.993 0.167 33.363 1.00 68.62 106 GLY A O 1
ATOM 792 N N . ALA A 1 107 ? -7.701 1.302 31.562 1.00 70.62 107 ALA A N 1
ATOM 793 C CA . ALA A 1 107 ? -6.586 0.889 30.721 1.00 70.62 107 ALA A CA 1
ATOM 794 C C . ALA A 1 107 ? -5.373 1.809 30.909 1.00 70.62 107 ALA A C 1
ATOM 796 O O . ALA A 1 107 ? -5.484 3.031 30.808 1.00 70.62 107 ALA A O 1
ATOM 797 N N . ASP A 1 108 ? -4.199 1.202 31.077 1.00 72.50 108 ASP A N 1
ATOM 798 C CA . ASP A 1 108 ? -2.916 1.912 31.189 1.00 72.50 108 ASP A CA 1
ATOM 799 C C . ASP A 1 108 ? -2.462 2.549 29.862 1.00 72.50 108 ASP A C 1
ATOM 801 O O . ASP A 1 108 ? -1.493 3.305 29.815 1.00 72.50 108 ASP A O 1
ATOM 805 N N . SER A 1 109 ? -3.137 2.229 28.754 1.00 72.31 109 SER A N 1
ATOM 806 C CA . SER A 1 109 ? -2.836 2.763 27.426 1.00 72.31 109 SER A CA 1
ATOM 807 C C . SER A 1 109 ? -4.098 2.900 26.579 1.00 72.31 109 SER A C 1
ATOM 809 O O . SER A 1 109 ? -5.072 2.165 26.752 1.00 72.31 109 SER A O 1
ATOM 811 N N . ALA A 1 110 ? -4.080 3.860 25.653 1.00 80.38 110 ALA A N 1
ATOM 812 C CA . ALA A 1 110 ? -5.131 3.986 24.653 1.00 80.38 110 ALA A CA 1
ATOM 813 C C . ALA A 1 110 ? -4.976 2.901 23.576 1.00 80.38 110 ALA A C 1
ATOM 815 O O . ALA A 1 110 ? -3.862 2.559 23.182 1.00 80.38 110 ALA A O 1
ATOM 816 N N . GLY A 1 111 ? -6.104 2.390 23.090 1.00 87.25 111 GLY A N 1
ATOM 817 C CA . GLY A 1 111 ? -6.175 1.618 21.856 1.00 87.25 111 GLY A CA 1
ATOM 818 C C . GLY A 1 111 ? -6.454 2.527 20.664 1.00 87.25 111 GLY A C 1
ATOM 819 O O . GLY A 1 111 ? -6.937 3.650 20.822 1.00 87.25 111 GLY A O 1
ATOM 820 N N . TYR A 1 112 ? -6.191 2.027 19.462 1.00 91.69 112 TYR A N 1
ATOM 821 C CA . TYR A 1 112 ? -6.508 2.734 18.225 1.00 91.69 112 TYR A CA 1
ATOM 822 C C . TYR A 1 112 ? -7.265 1.823 17.265 1.00 91.69 112 TYR A C 1
ATOM 824 O O . TYR A 1 112 ? -7.023 0.617 17.210 1.00 91.69 112 TYR A O 1
ATOM 832 N N . LEU A 1 113 ? -8.182 2.416 16.509 1.00 93.06 113 LEU A N 1
ATOM 833 C CA . LEU A 1 113 ? -9.041 1.746 15.540 1.00 93.06 113 LEU A CA 1
ATOM 834 C C . LEU A 1 113 ? -8.978 2.506 14.219 1.00 93.06 113 LEU A C 1
ATOM 836 O O . LEU A 1 113 ? -9.339 3.681 14.171 1.00 93.06 113 LEU A O 1
ATOM 840 N N . THR A 1 114 ? -8.555 1.840 13.150 1.00 94.56 114 THR A N 1
ATOM 841 C CA . THR A 1 114 ? -8.677 2.383 11.794 1.00 94.56 114 THR A CA 1
ATOM 842 C C . THR A 1 114 ? -10.052 2.023 11.246 1.00 94.56 114 THR A C 1
ATOM 844 O O . THR A 1 114 ? -10.474 0.872 11.338 1.00 94.56 114 THR A O 1
ATOM 847 N N . THR A 1 115 ? -10.755 2.998 10.677 1.00 95.75 115 THR A N 1
ATOM 848 C CA . THR A 1 115 ? -12.066 2.826 10.039 1.00 95.75 115 THR A CA 1
ATOM 849 C C . THR A 1 115 ? -12.064 3.434 8.646 1.00 95.75 115 THR A C 1
ATOM 851 O O . THR A 1 115 ? -11.404 4.448 8.430 1.00 95.75 115 THR A O 1
ATOM 854 N N . ILE A 1 116 ? -12.813 2.837 7.722 1.00 96.06 116 ILE A N 1
ATOM 855 C CA . ILE A 1 116 ? -13.040 3.383 6.381 1.00 96.06 116 ILE A CA 1
ATOM 856 C C . ILE A 1 116 ? -14.541 3.485 6.164 1.00 96.06 116 ILE A C 1
ATOM 858 O O . ILE A 1 116 ? -15.283 2.519 6.375 1.00 96.06 116 ILE A O 1
ATOM 862 N N . TRP A 1 117 ? -14.972 4.672 5.763 1.00 94.62 117 TRP A N 1
ATOM 863 C CA . TRP A 1 117 ? -16.359 5.003 5.491 1.00 94.62 117 TRP A CA 1
ATOM 864 C C . TRP A 1 117 ? -16.515 5.293 4.006 1.00 94.62 117 TRP A C 1
ATOM 866 O O . TRP A 1 117 ? -15.804 6.142 3.476 1.00 94.62 117 TRP A O 1
ATOM 876 N N . ALA A 1 118 ? -17.466 4.628 3.361 1.00 92.56 118 ALA A N 1
ATOM 877 C CA . ALA A 1 118 ? -17.815 4.874 1.967 1.00 92.56 118 ALA A CA 1
ATOM 878 C C . ALA A 1 118 ? -19.199 5.517 1.885 1.00 92.56 118 ALA A C 1
ATOM 880 O O . ALA A 1 118 ? -20.092 5.197 2.681 1.00 92.56 118 ALA A O 1
ATOM 881 N N . ALA A 1 119 ? -19.387 6.425 0.931 1.00 89.50 119 ALA A N 1
ATOM 882 C CA . ALA A 1 119 ? -20.705 6.971 0.658 1.00 89.50 119 ALA A CA 1
ATOM 883 C C . ALA A 1 119 ? -21.594 5.920 -0.015 1.00 89.50 119 ALA A C 1
ATOM 885 O O . ALA A 1 119 ? -21.143 5.103 -0.817 1.00 89.50 119 ALA A O 1
ATOM 886 N N . ASP A 1 120 ? -22.878 5.943 0.320 1.00 82.94 120 ASP A N 1
ATOM 887 C CA . ASP A 1 120 ? -23.869 5.095 -0.326 1.00 82.94 120 ASP A CA 1
ATOM 888 C C . ASP A 1 120 ? -24.182 5.649 -1.725 1.00 82.94 120 ASP A C 1
ATOM 890 O O . ASP A 1 120 ? -24.640 6.790 -1.874 1.00 82.94 120 ASP A O 1
ATOM 894 N N . ALA A 1 121 ? -23.903 4.857 -2.760 1.00 72.12 121 ALA A N 1
ATOM 895 C CA . ALA A 1 121 ? -24.093 5.273 -4.142 1.00 72.12 121 ALA A CA 1
ATOM 896 C C . ALA A 1 121 ? -25.584 5.554 -4.403 1.00 72.12 121 ALA A C 1
ATOM 898 O O . ALA A 1 121 ? -26.416 4.651 -4.391 1.00 72.12 121 ALA A O 1
ATOM 899 N N . GLY A 1 122 ? -25.923 6.824 -4.640 1.00 67.38 122 GLY A N 1
ATOM 900 C CA . GLY A 1 122 ? -27.296 7.263 -4.917 1.00 67.38 122 GLY A CA 1
ATOM 901 C C . GLY A 1 122 ? -28.072 7.816 -3.716 1.00 67.38 122 GLY A C 1
ATOM 902 O O . GLY A 1 122 ? -29.199 8.270 -3.901 1.00 67.38 122 GLY A O 1
ATOM 903 N N . LEU A 1 123 ? -27.487 7.854 -2.511 1.00 73.25 123 LEU A N 1
ATOM 904 C CA . LEU A 1 123 ? -28.095 8.492 -1.335 1.00 73.25 123 LEU A CA 1
ATOM 905 C C . LEU A 1 123 ? -27.162 9.564 -0.762 1.00 73.25 123 LEU A C 1
ATOM 907 O O . LEU A 1 123 ? -26.294 9.294 0.070 1.00 73.25 123 LEU A O 1
ATOM 911 N N . ALA A 1 124 ? -27.368 10.808 -1.200 1.00 75.69 124 ALA A N 1
ATOM 912 C CA . ALA A 1 124 ? -26.568 11.948 -0.766 1.00 75.69 124 ALA A CA 1
ATOM 913 C C . ALA A 1 124 ? -26.522 12.064 0.769 1.00 75.69 124 ALA A C 1
ATOM 915 O O . ALA A 1 124 ? -27.550 12.061 1.445 1.00 75.69 124 ALA A O 1
ATOM 916 N N . GLY A 1 125 ? -25.310 12.177 1.316 1.00 76.88 125 GLY A N 1
ATOM 917 C CA . GLY A 1 125 ? -25.074 12.356 2.750 1.00 76.88 125 GLY A CA 1
ATOM 918 C C . GLY A 1 125 ? -25.108 11.075 3.587 1.00 76.88 125 GLY A C 1
ATOM 919 O O . GLY A 1 125 ? -24.812 11.140 4.781 1.00 76.88 125 GLY A O 1
ATOM 920 N N . ARG A 1 126 ? -25.410 9.910 3.001 1.00 87.44 126 ARG A N 1
ATOM 921 C CA . ARG A 1 126 ? -25.360 8.633 3.717 1.00 87.44 126 ARG A CA 1
ATOM 922 C C . ARG A 1 126 ? -23.980 7.993 3.584 1.00 87.44 126 ARG A C 1
ATOM 924 O O . ARG A 1 126 ? -23.516 7.736 2.480 1.00 87.44 126 ARG A O 1
ATOM 931 N N . TRP A 1 127 ? -23.358 7.703 4.724 1.00 90.69 127 TRP A N 1
ATOM 932 C CA . TRP A 1 127 ? -22.060 7.035 4.819 1.00 90.69 127 TRP A CA 1
ATOM 933 C C . TRP A 1 127 ? -22.209 5.708 5.555 1.00 90.69 127 TRP A C 1
ATOM 935 O O . TRP A 1 127 ? -22.893 5.636 6.577 1.00 90.69 127 TRP A O 1
ATOM 945 N N . ASN A 1 128 ? -21.546 4.672 5.054 1.00 91.94 128 ASN A N 1
ATOM 946 C CA . ASN A 1 128 ? -21.534 3.341 5.642 1.00 91.94 128 ASN A CA 1
ATOM 947 C C . ASN A 1 128 ? -20.105 2.970 6.048 1.00 91.94 128 ASN A C 1
ATOM 949 O O . ASN A 1 128 ? -19.155 3.209 5.303 1.00 91.94 128 ASN A O 1
ATOM 953 N N . LEU A 1 129 ? -19.955 2.368 7.228 1.00 93.69 129 LEU A N 1
ATOM 954 C CA . LEU A 1 129 ? -18.688 1.784 7.661 1.00 93.69 129 LEU A CA 1
ATOM 955 C C . LEU A 1 129 ? -18.422 0.529 6.822 1.00 93.69 129 LEU A C 1
ATOM 957 O O . LEU A 1 129 ? -19.163 -0.448 6.933 1.00 93.69 129 LEU A O 1
ATOM 961 N N . VAL A 1 130 ? -17.381 0.558 5.992 1.00 93.50 130 VAL A N 1
ATOM 962 C CA . VAL A 1 130 ? -17.017 -0.555 5.095 1.00 93.50 130 VAL A CA 1
ATOM 963 C C . VAL A 1 130 ? -15.805 -1.342 5.583 1.00 93.50 130 VAL A C 1
ATOM 965 O O . VAL A 1 130 ? -15.606 -2.480 5.166 1.00 93.50 130 VAL A O 1
ATOM 968 N N . TYR A 1 131 ? -15.022 -0.772 6.499 1.00 95.00 131 TYR A N 1
ATOM 969 C CA . TYR A 1 131 ? -13.896 -1.447 7.135 1.00 95.00 131 TYR A CA 1
ATOM 970 C C . TYR A 1 131 ? -13.657 -0.894 8.539 1.00 95.00 131 TYR A C 1
ATOM 972 O O . TYR A 1 131 ? -13.774 0.311 8.771 1.00 95.00 131 TYR A O 1
ATOM 980 N N . SER A 1 132 ? -13.275 -1.768 9.468 1.00 94.50 132 SER A N 1
ATOM 981 C CA . SER A 1 132 ? -12.809 -1.380 10.798 1.00 94.50 132 SER A CA 1
ATOM 982 C C . SER A 1 132 ? -11.841 -2.417 11.353 1.00 94.50 132 SER A C 1
ATOM 984 O O . SER A 1 132 ? -12.203 -3.591 11.434 1.00 94.50 132 SER A O 1
ATOM 986 N N . GLU A 1 133 ? -10.659 -2.000 11.798 1.00 92.50 133 GLU A N 1
ATOM 987 C CA . GLU A 1 133 ? -9.702 -2.908 12.432 1.00 92.50 133 GLU A CA 1
ATOM 988 C C . GLU A 1 133 ? -8.857 -2.218 13.508 1.00 92.50 133 GLU A C 1
ATOM 990 O O . GLU A 1 133 ? -8.386 -1.089 13.342 1.00 92.50 133 GLU A O 1
ATOM 995 N N . GLY A 1 134 ? -8.705 -2.899 14.645 1.00 91.75 134 GLY A N 1
ATOM 996 C CA . GLY A 1 134 ? -7.931 -2.415 15.781 1.00 91.75 134 GLY A CA 1
ATOM 997 C C . GLY A 1 134 ? -6.429 -2.626 15.603 1.00 91.75 134 GLY A C 1
ATOM 998 O O . GLY A 1 134 ? -5.972 -3.553 14.921 1.00 91.75 134 GLY A O 1
ATOM 999 N N . TRP A 1 135 ? -5.660 -1.774 16.268 1.00 90.50 135 TRP A N 1
ATOM 1000 C CA . TRP A 1 135 ? -4.227 -1.953 16.469 1.00 90.50 135 TRP A CA 1
ATOM 1001 C C . TRP A 1 135 ? -3.949 -2.652 17.797 1.00 90.50 135 TRP A C 1
ATOM 1003 O O . TRP A 1 135 ? -4.783 -2.647 18.706 1.00 90.50 135 TRP A O 1
ATOM 1013 N N . ALA A 1 136 ? -2.774 -3.275 17.902 1.00 81.94 136 ALA A N 1
ATOM 1014 C CA . ALA A 1 136 ? -2.346 -3.906 19.141 1.00 81.94 136 ALA A CA 1
ATOM 1015 C C . ALA A 1 136 ? -2.280 -2.874 20.282 1.00 81.94 136 ALA A C 1
ATOM 1017 O O . ALA A 1 136 ? -2.002 -1.690 20.071 1.00 81.94 136 ALA A O 1
ATOM 1018 N N . ALA A 1 137 ? -2.566 -3.326 21.504 1.00 80.75 137 ALA A N 1
ATOM 1019 C CA . ALA A 1 137 ? -2.483 -2.469 22.679 1.00 80.75 137 ALA A CA 1
ATOM 1020 C C . ALA A 1 137 ? -1.050 -1.945 22.853 1.00 80.75 137 ALA A C 1
ATOM 1022 O O . ALA A 1 137 ? -0.087 -2.699 22.723 1.00 80.75 137 ALA A O 1
ATOM 1023 N N . GLY A 1 138 ? -0.910 -0.653 23.151 1.00 85.06 138 GLY A N 1
ATOM 1024 C CA . GLY A 1 138 ? 0.402 -0.014 23.247 1.00 85.06 138 GLY A CA 1
ATOM 1025 C C . GLY A 1 138 ? 1.080 0.259 21.900 1.00 85.06 138 GLY A C 1
ATOM 1026 O O . GLY A 1 138 ? 2.268 0.578 21.892 1.00 85.06 138 GLY A O 1
ATOM 1027 N N . SER A 1 139 ? 0.361 0.154 20.777 1.00 90.00 139 SER A N 1
ATOM 1028 C CA . SER A 1 139 ? 0.804 0.679 19.483 1.00 90.00 139 SER A CA 1
ATOM 1029 C C . SER A 1 139 ? 0.248 2.075 19.226 1.00 90.00 139 SER A C 1
ATOM 1031 O O . SER A 1 139 ? -0.917 2.346 19.507 1.00 90.00 139 SER A O 1
ATOM 1033 N N . GLU A 1 140 ? 1.066 2.947 18.647 1.00 92.25 140 GLU A N 1
ATOM 1034 C CA . GLU A 1 140 ? 0.657 4.263 18.158 1.00 92.25 140 GLU A CA 1
ATOM 1035 C C . GLU A 1 140 ? 0.512 4.234 16.632 1.00 92.25 140 GLU A C 1
ATOM 1037 O O . GLU A 1 140 ? 1.388 3.691 15.954 1.00 92.25 140 GLU A O 1
ATOM 1042 N N . PRO A 1 141 ? -0.581 4.776 16.073 1.00 92.88 141 PRO A N 1
ATOM 1043 C CA . PRO A 1 141 ? -0.791 4.813 14.635 1.00 92.88 141 PRO A CA 1
ATOM 1044 C C . PRO A 1 141 ? 0.205 5.769 13.975 1.00 92.88 141 PRO A C 1
ATOM 1046 O O . PRO A 1 141 ? 0.498 6.845 14.496 1.00 92.88 141 PRO A O 1
ATOM 1049 N N . LEU A 1 142 ? 0.695 5.375 12.808 1.00 91.56 142 LEU A N 1
ATOM 1050 C CA . LEU A 1 142 ? 1.461 6.233 11.913 1.00 91.56 142 LEU A CA 1
ATOM 1051 C C . LEU A 1 142 ? 0.508 6.943 10.937 1.00 91.56 142 LEU A C 1
ATOM 1053 O O . LEU A 1 142 ? -0.645 6.514 10.802 1.00 91.56 142 LEU A O 1
ATOM 1057 N N . PRO A 1 143 ? 0.959 8.021 10.265 1.00 90.62 143 PRO A N 1
ATOM 1058 C CA . PRO A 1 143 ? 0.213 8.612 9.164 1.00 90.62 143 PRO A CA 1
ATOM 1059 C C . PRO A 1 143 ? -0.208 7.543 8.160 1.00 90.62 143 PRO A C 1
ATOM 1061 O O . PRO A 1 143 ? 0.543 6.614 7.861 1.00 90.62 143 PRO A O 1
ATOM 1064 N N . VAL A 1 144 ? -1.443 7.665 7.697 1.00 91.31 144 VAL A N 1
ATOM 1065 C CA . VAL A 1 144 ? -1.952 6.828 6.622 1.00 91.31 144 VAL A CA 1
ATOM 1066 C C . VAL A 1 144 ? -1.356 7.346 5.311 1.00 91.31 144 VAL A C 1
ATOM 1068 O O . VAL A 1 144 ? -1.119 8.543 5.171 1.00 91.31 144 VAL A O 1
ATOM 1071 N N . GLU A 1 145 ? -1.040 6.440 4.385 1.00 91.94 145 GLU A N 1
ATOM 1072 C CA . GLU A 1 145 ? -0.476 6.802 3.083 1.00 91.94 145 GLU A CA 1
ATOM 1073 C C . GLU A 1 145 ? -1.287 6.166 1.950 1.00 91.94 145 GLU A C 1
ATOM 1075 O O . GLU A 1 145 ? -1.571 4.964 1.963 1.00 91.94 145 GLU A O 1
ATOM 1080 N N . ALA A 1 146 ? -1.631 6.959 0.936 1.00 91.50 146 ALA A N 1
ATOM 1081 C CA . ALA A 1 146 ? -2.204 6.458 -0.307 1.00 91.50 146 ALA A CA 1
ATOM 1082 C C . ALA A 1 146 ? -1.099 5.932 -1.239 1.00 91.50 146 ALA A C 1
ATOM 1084 O O . ALA A 1 146 ? -0.211 6.665 -1.678 1.00 91.50 146 ALA A O 1
ATOM 1085 N N . ILE A 1 147 ? -1.177 4.654 -1.595 1.00 90.06 147 ILE A N 1
ATOM 1086 C CA . ILE A 1 147 ? -0.297 4.019 -2.573 1.00 90.06 147 ILE A CA 1
ATOM 1087 C C . ILE A 1 147 ? -0.914 4.214 -3.954 1.00 90.06 147 ILE A C 1
ATOM 1089 O O . ILE A 1 147 ? -1.946 3.628 -4.287 1.00 90.06 147 ILE A O 1
ATOM 1093 N N . SER A 1 148 ? -0.260 5.028 -4.776 1.00 86.38 148 SER A N 1
ATOM 1094 C CA . SER A 1 148 ? -0.652 5.189 -6.174 1.00 86.38 148 SER A CA 1
ATOM 1095 C C . SER A 1 148 ? -0.304 3.945 -6.982 1.00 86.38 148 SER A C 1
ATOM 1097 O O . SER A 1 148 ? 0.774 3.359 -6.832 1.00 86.38 148 SER A O 1
ATOM 1099 N N . LEU A 1 149 ? -1.221 3.567 -7.866 1.00 82.62 149 LEU A N 1
ATOM 1100 C CA . LEU A 1 149 ? -1.017 2.512 -8.840 1.00 82.62 149 LEU A CA 1
ATOM 1101 C C . LEU A 1 149 ? -0.852 3.144 -10.236 1.00 82.62 149 LEU A C 1
ATOM 1103 O O . LEU A 1 149 ? -1.523 4.126 -10.535 1.00 82.62 149 LEU A O 1
ATOM 1107 N N . PRO A 1 150 ? 0.046 2.625 -11.093 1.00 66.81 150 PRO A N 1
ATOM 1108 C CA . PRO A 1 150 ? 0.412 3.295 -12.346 1.00 66.81 150 PRO A CA 1
ATOM 1109 C C . PRO A 1 150 ? -0.729 3.438 -13.365 1.00 66.81 150 PRO A C 1
ATOM 1111 O O . PRO A 1 150 ? -0.755 4.413 -14.111 1.00 66.81 150 PRO A O 1
ATOM 1114 N N . ASP A 1 151 ? -1.643 2.466 -13.397 1.00 70.75 151 ASP A N 1
ATOM 1115 C CA . ASP A 1 151 ? -2.604 2.290 -14.497 1.00 70.75 151 ASP A CA 1
ATOM 1116 C C . ASP A 1 151 ? -4.064 2.451 -14.054 1.00 70.75 151 ASP A C 1
ATOM 1118 O O . ASP A 1 151 ? -4.986 2.193 -14.829 1.00 70.75 151 ASP A O 1
ATOM 1122 N N . VAL A 1 152 ? -4.297 2.822 -12.795 1.00 77.69 152 VAL A N 1
ATOM 1123 C CA . VAL A 1 152 ? -5.649 2.950 -12.251 1.00 77.69 152 VAL A CA 1
ATOM 1124 C C . VAL A 1 152 ? -5.791 4.253 -11.469 1.00 77.69 152 VAL A C 1
ATOM 1126 O O . VAL A 1 152 ? -4.845 4.670 -10.804 1.00 77.69 152 VAL A O 1
ATOM 1129 N N . PRO A 1 153 ? -6.957 4.918 -11.564 1.00 78.94 153 PRO A N 1
ATOM 1130 C CA . PRO A 1 153 ? -7.184 6.213 -10.923 1.00 78.94 153 PRO A CA 1
ATOM 1131 C C . PRO A 1 153 ? -7.425 6.101 -9.413 1.00 78.94 153 PRO A C 1
ATOM 1133 O O . PRO A 1 153 ? -7.487 7.121 -8.739 1.00 78.94 153 PRO A O 1
ATOM 1136 N N . TYR A 1 154 ? -7.575 4.879 -8.902 1.00 85.19 154 TYR A N 1
ATOM 1137 C CA . TYR A 1 154 ? -7.777 4.588 -7.493 1.00 85.19 154 TYR A CA 1
ATOM 1138 C C . TYR A 1 154 ? -6.483 4.126 -6.820 1.00 85.19 154 TYR A C 1
ATOM 1140 O O . TYR A 1 154 ? -5.521 3.689 -7.459 1.00 85.19 154 TYR A O 1
ATOM 1148 N N . HIS A 1 155 ? -6.476 4.210 -5.499 1.00 91.75 155 HIS A N 1
ATOM 1149 C CA . HIS A 1 155 ? -5.313 3.984 -4.661 1.00 91.75 155 HIS A CA 1
ATOM 1150 C C . HIS A 1 155 ? -5.483 2.739 -3.794 1.00 91.75 155 HIS A C 1
ATOM 1152 O O . HIS A 1 155 ? -6.589 2.282 -3.508 1.00 91.75 155 HIS A O 1
ATOM 1158 N N . LEU A 1 156 ? -4.358 2.209 -3.324 1.00 93.75 156 LEU A N 1
ATOM 1159 C CA . LEU A 1 156 ? -4.348 1.345 -2.147 1.00 93.75 156 LEU A CA 1
ATOM 1160 C C . LEU A 1 156 ? -4.017 2.192 -0.918 1.00 93.75 156 LEU A C 1
ATOM 1162 O O . LEU A 1 156 ? -3.506 3.303 -1.031 1.00 93.75 156 LEU A O 1
ATOM 1166 N N . LEU A 1 157 ? -4.280 1.661 0.265 1.00 95.06 157 LEU A N 1
ATOM 1167 C CA . LEU A 1 157 ? -4.056 2.342 1.531 1.00 95.06 157 LEU A CA 1
ATOM 1168 C C . LEU A 1 157 ? -2.996 1.615 2.346 1.00 95.06 157 LEU A C 1
ATOM 1170 O O . LEU A 1 157 ? -3.204 0.458 2.707 1.00 95.06 157 LEU A O 1
ATOM 1174 N N . LEU A 1 158 ? -1.906 2.286 2.703 1.00 95.00 158 LEU A N 1
ATOM 1175 C CA . LEU A 1 158 ? -0.982 1.822 3.728 1.00 95.00 158 LEU A CA 1
ATOM 1176 C C . LEU A 1 158 ? -1.418 2.391 5.079 1.00 95.00 158 LEU A C 1
ATOM 1178 O O . LEU A 1 158 ? -1.332 3.591 5.326 1.00 95.00 158 LEU A O 1
ATOM 1182 N N . ALA A 1 159 ? -1.872 1.514 5.969 1.00 94.12 159 ALA A N 1
ATOM 1183 C CA . ALA A 1 159 ? -2.138 1.857 7.358 1.00 94.12 159 ALA A CA 1
ATOM 1184 C C . ALA A 1 159 ? -1.109 1.155 8.243 1.00 94.12 159 ALA A C 1
ATOM 1186 O O . ALA A 1 159 ? -0.907 -0.056 8.118 1.00 94.12 159 ALA A O 1
ATOM 1187 N N . ALA A 1 160 ? -0.46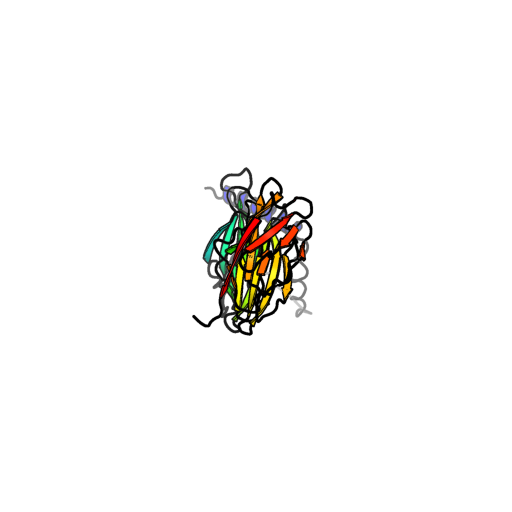9 1.893 9.146 1.00 93.69 160 ALA A N 1
ATOM 1188 C CA . ALA A 1 160 ? 0.580 1.355 10.000 1.00 93.69 160 ALA A CA 1
ATOM 1189 C C . ALA A 1 160 ? 0.461 1.842 11.445 1.00 93.69 160 ALA A C 1
ATOM 1191 O O . ALA A 1 160 ? -0.127 2.882 11.733 1.00 93.69 160 ALA A O 1
ATOM 1192 N N . ALA A 1 161 ? 1.044 1.074 12.357 1.00 93.56 161 ALA A N 1
ATOM 1193 C CA . ALA A 1 161 ? 1.208 1.428 13.753 1.00 93.56 161 ALA A CA 1
ATOM 1194 C C . ALA A 1 161 ? 2.541 0.892 14.283 1.00 93.56 161 ALA A C 1
ATOM 1196 O O . ALA A 1 161 ? 3.027 -0.158 13.852 1.00 93.56 161 ALA A O 1
ATOM 1197 N N . GLN A 1 162 ? 3.122 1.600 15.243 1.00 93.06 162 GLN A N 1
ATOM 1198 C CA . GLN A 1 162 ? 4.365 1.220 15.899 1.00 93.06 162 GLN A CA 1
ATOM 1199 C C . GLN A 1 162 ? 4.116 0.909 17.371 1.00 93.06 162 GLN A C 1
ATOM 1201 O O . GLN A 1 162 ? 3.560 1.722 18.103 1.00 93.06 162 GLN A O 1
ATOM 1206 N N . GLU A 1 163 ? 4.563 -0.255 17.832 1.00 92.00 163 GLU A N 1
ATOM 1207 C CA . GLU A 1 163 ? 4.542 -0.593 19.252 1.00 92.00 163 GLU A CA 1
ATOM 1208 C C . GLU A 1 163 ? 5.503 0.312 20.040 1.00 92.00 163 GLU A C 1
ATOM 1210 O O . GLU A 1 163 ? 6.697 0.404 19.742 1.00 92.00 163 GLU A O 1
ATOM 1215 N N . VAL A 1 164 ? 4.998 0.972 21.085 1.00 90.00 164 VAL A N 1
ATOM 1216 C CA . VAL A 1 164 ? 5.736 2.008 21.822 1.00 90.00 164 VAL A CA 1
ATOM 1217 C C . VAL A 1 164 ? 6.991 1.449 22.497 1.00 90.00 164 VAL A C 1
ATOM 1219 O O . VAL A 1 164 ? 8.030 2.117 22.479 1.00 90.00 164 VAL A O 1
ATOM 1222 N N . LYS A 1 165 ? 6.915 0.236 23.066 1.00 90.25 165 LYS A N 1
ATOM 1223 C CA . LYS A 1 165 ? 8.000 -0.385 23.848 1.00 90.25 165 LYS A CA 1
ATOM 1224 C C . LYS A 1 165 ? 9.058 -1.050 22.971 1.00 90.25 165 LYS A C 1
ATOM 1226 O O . LYS A 1 165 ? 10.243 -0.771 23.121 1.00 90.25 165 LYS A O 1
ATOM 1231 N N . THR A 1 166 ? 8.634 -1.932 22.072 1.00 90.38 166 THR A N 1
ATOM 1232 C CA . THR A 1 166 ? 9.536 -2.758 21.250 1.00 90.38 166 THR A CA 1
ATOM 1233 C C . THR A 1 166 ? 9.973 -2.057 19.963 1.00 90.38 166 THR A C 1
ATOM 1235 O O . THR A 1 166 ? 10.931 -2.491 19.325 1.00 90.38 166 THR A O 1
ATOM 1238 N N . LYS A 1 167 ? 9.278 -0.976 19.575 1.00 90.06 167 LYS A N 1
ATOM 1239 C CA . LYS A 1 167 ? 9.429 -0.283 18.287 1.00 90.06 167 LYS A CA 1
ATOM 1240 C C . LYS A 1 167 ? 9.137 -1.169 17.072 1.00 90.06 167 LYS A C 1
ATOM 1242 O O . LYS A 1 167 ? 9.527 -0.818 15.959 1.00 90.06 167 LYS A O 1
ATOM 1247 N N . LEU A 1 168 ? 8.438 -2.288 17.269 1.00 90.69 168 LEU A N 1
ATOM 1248 C CA . LEU A 1 168 ? 7.985 -3.145 16.180 1.00 90.69 168 LEU A CA 1
ATOM 1249 C C . LEU A 1 168 ? 6.887 -2.454 15.372 1.00 90.69 168 LEU A C 1
ATOM 1251 O O . LEU A 1 168 ? 5.997 -1.808 15.926 1.00 90.69 168 LEU A O 1
ATOM 1255 N N . LEU A 1 169 ? 6.960 -2.600 14.054 1.00 92.00 169 LEU A N 1
ATOM 1256 C CA . LEU A 1 169 ? 5.976 -2.079 13.120 1.00 92.00 169 LEU A CA 1
ATOM 1257 C C . LEU A 1 169 ? 4.933 -3.149 12.785 1.00 92.00 169 LEU A C 1
ATOM 1259 O O . LEU A 1 169 ? 5.246 -4.319 12.535 1.00 92.00 169 LEU A O 1
ATOM 1263 N N . HIS A 1 170 ? 3.682 -2.710 12.748 1.00 92.81 170 HIS A N 1
ATOM 1264 C CA . HIS A 1 170 ? 2.539 -3.448 12.235 1.00 92.81 170 HIS A CA 1
ATOM 1265 C C . HIS A 1 170 ? 1.950 -2.624 11.104 1.00 92.81 170 HIS A C 1
ATOM 1267 O O . HIS A 1 170 ? 1.671 -1.445 11.296 1.00 92.81 170 HIS A O 1
ATOM 1273 N N . TYR A 1 171 ? 1.755 -3.214 9.933 1.00 94.19 171 TYR A N 1
ATOM 1274 C CA . TYR A 1 171 ? 1.145 -2.494 8.826 1.00 94.19 171 TYR A CA 1
ATOM 1275 C C . TYR A 1 171 ? 0.245 -3.393 7.999 1.00 94.19 171 TYR A C 1
ATOM 1277 O O . TYR A 1 171 ? 0.361 -4.624 8.005 1.00 94.19 171 TYR A O 1
ATOM 1285 N N . ARG A 1 172 ? -0.679 -2.748 7.298 1.00 95.06 172 ARG A N 1
ATOM 1286 C CA . ARG A 1 172 ? -1.624 -3.376 6.390 1.00 95.06 172 ARG A CA 1
ATOM 1287 C C . ARG A 1 172 ? -1.729 -2.548 5.126 1.00 95.06 172 ARG A C 1
ATOM 1289 O O . ARG A 1 172 ? -1.677 -1.322 5.182 1.00 95.06 172 ARG A O 1
ATOM 1296 N N . VAL A 1 173 ? -1.923 -3.241 4.016 1.00 95.69 173 VAL A N 1
ATOM 1297 C CA . VAL A 1 173 ? -2.278 -2.639 2.740 1.00 95.69 173 VAL A CA 1
ATOM 1298 C C . VAL A 1 173 ? -3.703 -3.015 2.431 1.00 95.69 173 VAL A C 1
ATOM 1300 O O . VAL A 1 173 ? -4.012 -4.203 2.307 1.00 95.69 173 VAL A O 1
ATOM 1303 N N . LEU A 1 174 ? -4.559 -2.011 2.348 1.00 95.88 174 LEU A N 1
ATOM 1304 C CA . LEU A 1 174 ? -5.983 -2.169 2.113 1.00 95.88 174 LEU A CA 1
ATOM 1305 C C . LEU A 1 174 ? -6.327 -1.657 0.717 1.00 95.88 174 LEU A C 1
ATOM 1307 O O . LEU A 1 174 ? -5.679 -0.752 0.202 1.00 95.88 174 LEU A O 1
ATOM 1311 N N . GLY A 1 175 ? -7.357 -2.219 0.108 1.00 92.81 175 GLY A N 1
ATOM 1312 C CA . GLY A 1 175 ? -7.903 -1.712 -1.145 1.00 92.81 175 GLY A CA 1
ATOM 1313 C C . GLY A 1 175 ? -9.202 -2.416 -1.494 1.00 92.81 175 GLY A C 1
ATOM 1314 O O . GLY A 1 175 ? -9.668 -3.268 -0.735 1.00 92.81 175 GLY A O 1
ATOM 1315 N N . TYR A 1 176 ? -9.799 -2.046 -2.619 1.00 90.69 176 TYR A N 1
ATOM 1316 C CA . TYR A 1 176 ? -11.087 -2.579 -3.040 1.00 90.69 176 TYR A CA 1
ATOM 1317 C C . TYR A 1 176 ? -10.918 -3.753 -4.012 1.00 90.69 176 TYR A C 1
ATOM 1319 O O . TYR A 1 176 ? -10.262 -3.620 -5.042 1.00 90.69 176 TYR A O 1
ATOM 1327 N N . ASP A 1 177 ? -11.547 -4.895 -3.718 1.00 86.31 177 ASP A N 1
ATOM 1328 C CA . ASP A 1 177 ? -11.515 -6.084 -4.593 1.00 86.31 177 ASP A CA 1
ATOM 1329 C C . ASP A 1 177 ? -12.593 -6.085 -5.692 1.00 86.31 177 ASP A C 1
ATOM 1331 O O . ASP A 1 177 ? -12.766 -7.074 -6.403 1.00 86.31 177 ASP A O 1
ATOM 1335 N N . GLY A 1 178 ? -13.342 -4.987 -5.816 1.00 82.88 178 GLY A N 1
ATOM 1336 C CA . GLY A 1 178 ? -14.528 -4.868 -6.666 1.00 82.88 178 GLY A CA 1
ATOM 1337 C C . GLY A 1 178 ? -15.847 -5.065 -5.914 1.00 82.88 178 GLY A C 1
ATOM 1338 O O . GLY A 1 178 ? -16.901 -4.716 -6.442 1.00 82.88 178 GLY A O 1
ATOM 1339 N N . THR A 1 179 ? -15.814 -5.561 -4.673 1.00 85.31 179 THR A N 1
ATOM 1340 C CA . THR A 1 179 ? -17.012 -5.740 -3.835 1.00 85.31 179 THR A CA 1
ATOM 1341 C C . THR A 1 179 ? -16.888 -5.113 -2.452 1.00 85.31 179 THR A C 1
ATOM 1343 O O . THR A 1 179 ? -17.861 -4.565 -1.923 1.00 85.31 179 THR A O 1
ATOM 1346 N N . ARG A 1 180 ? -15.704 -5.173 -1.846 1.00 91.44 180 ARG A N 1
ATOM 1347 C CA . ARG A 1 180 ? -15.451 -4.678 -0.494 1.00 91.44 180 ARG A CA 1
ATOM 1348 C C . ARG A 1 180 ? -13.994 -4.284 -0.324 1.00 91.44 180 ARG A C 1
ATOM 1350 O O . ARG A 1 180 ? -13.127 -4.668 -1.105 1.00 91.44 180 ARG A O 1
ATOM 1357 N N . VAL A 1 181 ? -13.731 -3.570 0.764 1.00 93.81 181 VAL A N 1
ATOM 1358 C CA . VAL A 1 181 ? -12.364 -3.353 1.227 1.00 93.81 181 VAL A CA 1
ATOM 1359 C C . VAL A 1 181 ? -11.794 -4.679 1.737 1.00 93.81 181 VAL A C 1
ATOM 1361 O O . VAL A 1 181 ? -12.399 -5.340 2.585 1.00 93.81 181 VAL A O 1
ATOM 1364 N N . VAL A 1 182 ? -10.620 -5.049 1.236 1.00 94.25 182 VAL A N 1
ATOM 1365 C CA . VAL A 1 182 ? -9.857 -6.232 1.641 1.00 94.25 182 VAL A CA 1
ATOM 1366 C C . VAL A 1 182 ? -8.431 -5.859 2.023 1.00 94.25 182 VAL A C 1
ATOM 1368 O O . VAL A 1 182 ? -7.915 -4.810 1.642 1.00 94.25 182 VAL A O 1
ATOM 1371 N N . THR A 1 183 ? -7.783 -6.753 2.765 1.00 94.69 183 THR A N 1
ATOM 1372 C CA . THR A 1 183 ? -6.369 -6.638 3.120 1.00 94.69 183 THR A CA 1
ATOM 1373 C C . THR A 1 183 ? -5.521 -7.427 2.129 1.00 94.69 183 THR A C 1
ATOM 1375 O O . THR A 1 183 ? -5.574 -8.656 2.115 1.00 94.69 183 THR A O 1
ATOM 1378 N N . TYR A 1 184 ? -4.714 -6.734 1.327 1.00 93.00 184 TYR A N 1
ATOM 1379 C CA . TYR A 1 184 ? -3.819 -7.344 0.337 1.00 93.00 184 TYR A CA 1
ATOM 1380 C C . TYR A 1 184 ? -2.464 -7.757 0.907 1.00 93.00 184 TYR A C 1
ATOM 1382 O O . TYR A 1 184 ? -1.827 -8.676 0.398 1.00 93.00 184 TYR A O 1
ATOM 1390 N N . LEU A 1 185 ? -2.013 -7.081 1.963 1.00 93.81 185 LEU A N 1
ATOM 1391 C CA . LEU A 1 185 ? -0.790 -7.416 2.682 1.00 93.81 185 LEU A CA 1
ATOM 1392 C C . LEU A 1 185 ? -0.972 -7.051 4.150 1.00 93.81 185 LEU A C 1
ATOM 1394 O O . LEU A 1 185 ? -1.428 -5.956 4.459 1.00 93.81 185 LEU A O 1
ATOM 1398 N N . ALA A 1 186 ? -0.614 -7.956 5.054 1.00 93.88 186 ALA A N 1
ATOM 1399 C CA . ALA A 1 186 ? -0.622 -7.706 6.489 1.00 93.88 186 ALA A CA 1
ATOM 1400 C C . ALA A 1 186 ? 0.687 -8.193 7.093 1.00 93.88 186 ALA A C 1
ATOM 1402 O O . ALA A 1 186 ? 1.121 -9.323 6.858 1.00 93.88 186 ALA A O 1
ATOM 1403 N N . ARG A 1 187 ? 1.318 -7.335 7.886 1.00 93.06 187 ARG A N 1
ATOM 1404 C CA . ARG A 1 187 ? 2.583 -7.626 8.547 1.00 93.06 187 ARG A CA 1
ATOM 1405 C C . ARG A 1 187 ? 2.530 -7.167 9.986 1.00 93.06 187 ARG A C 1
ATOM 1407 O O . ARG A 1 187 ? 1.961 -6.131 10.314 1.00 93.06 187 ARG A O 1
ATOM 1414 N N . SER A 1 188 ? 3.107 -7.978 10.857 1.00 91.12 188 SER A N 1
ATOM 1415 C CA . SER A 1 188 ? 3.163 -7.730 12.292 1.00 91.12 188 SER A CA 1
ATOM 1416 C C . SER A 1 188 ? 4.534 -8.094 12.820 1.00 91.12 188 SER A C 1
ATOM 1418 O O . SER A 1 188 ? 5.156 -9.029 12.316 1.00 91.12 188 SER A O 1
ATOM 1420 N N . GLY A 1 189 ? 4.994 -7.360 13.832 1.00 88.06 189 GLY A N 1
ATOM 1421 C CA . GLY A 1 189 ? 6.284 -7.628 14.458 1.00 88.06 189 GLY A CA 1
ATOM 1422 C C . GLY A 1 189 ? 7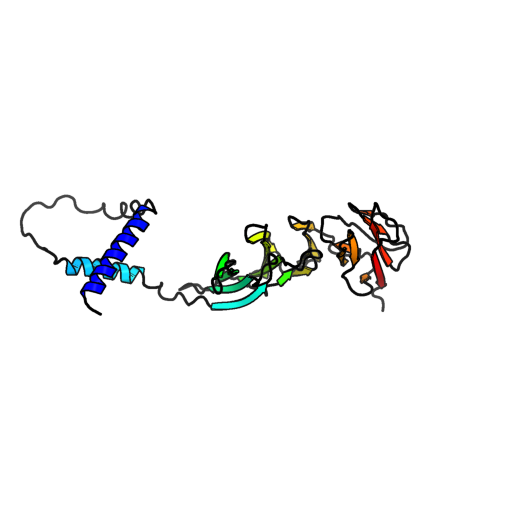.472 -7.337 13.541 1.00 88.06 189 GLY A C 1
ATOM 1423 O O . GLY A 1 189 ? 8.508 -7.983 13.668 1.00 88.06 189 GLY A O 1
ATOM 1424 N N . VAL A 1 190 ? 7.331 -6.404 12.593 1.00 88.94 190 VAL A N 1
ATOM 1425 C CA . VAL A 1 190 ? 8.442 -6.018 11.718 1.00 88.94 190 VAL A CA 1
ATOM 1426 C C . VAL A 1 190 ? 9.464 -5.253 12.565 1.00 88.94 190 VAL A C 1
ATOM 1428 O O . VAL A 1 190 ? 9.081 -4.266 13.200 1.00 88.94 190 VAL A O 1
ATOM 1431 N N . PRO A 1 191 ? 10.737 -5.691 12.628 1.00 87.00 191 PRO A N 1
ATOM 1432 C CA . PRO A 1 191 ? 11.766 -5.008 13.404 1.00 87.00 191 PRO A CA 1
ATOM 1433 C C . PRO A 1 191 ? 11.842 -3.520 13.072 1.00 87.00 191 PRO A C 1
ATOM 1435 O O . PRO A 1 191 ? 11.680 -3.135 11.914 1.00 87.00 191 PRO A O 1
ATOM 1438 N N . ALA A 1 192 ? 12.114 -2.700 14.091 1.00 70.19 192 ALA A N 1
ATOM 1439 C CA . ALA A 1 192 ? 12.198 -1.251 13.953 1.00 70.19 192 ALA A CA 1
ATOM 1440 C C . ALA A 1 192 ? 13.064 -0.850 12.744 1.00 70.19 192 ALA A C 1
ATOM 1442 O O . ALA A 1 192 ? 14.229 -1.248 12.617 1.00 70.19 192 ALA A O 1
ATOM 1443 N N . GLY A 1 193 ? 12.469 -0.052 11.868 1.00 75.88 193 GLY A N 1
ATOM 1444 C CA . GLY A 1 193 ? 12.966 0.255 10.538 1.00 75.88 193 GLY A CA 1
ATOM 1445 C C . GLY A 1 193 ? 12.050 1.260 9.848 1.00 75.88 193 GLY A C 1
ATOM 1446 O O . GLY A 1 193 ? 11.333 2.001 10.520 1.00 75.88 193 GLY A O 1
ATOM 1447 N N . GLU A 1 194 ? 12.069 1.259 8.525 1.00 86.00 194 GLU A N 1
ATOM 1448 C CA . GLU A 1 194 ? 11.242 2.106 7.673 1.00 86.00 194 GLU A CA 1
ATOM 1449 C C . GLU A 1 194 ? 10.365 1.220 6.781 1.00 86.00 194 GLU A C 1
ATOM 1451 O O . GLU A 1 194 ? 10.842 0.241 6.199 1.00 86.00 194 GLU A O 1
ATOM 1456 N N . VAL A 1 195 ? 9.079 1.551 6.685 1.00 90.06 195 VAL A N 1
ATOM 1457 C CA . VAL A 1 195 ? 8.184 1.009 5.660 1.00 90.06 195 VAL A CA 1
ATOM 1458 C C . VAL A 1 195 ? 7.862 2.170 4.740 1.00 90.06 195 VAL A C 1
ATOM 1460 O O . VAL A 1 195 ? 7.348 3.181 5.198 1.00 90.06 195 VAL A O 1
ATOM 1463 N N . THR A 1 196 ? 8.212 2.030 3.467 1.00 87.50 196 THR A N 1
ATOM 1464 C CA . THR A 1 196 ? 7.996 3.066 2.449 1.00 87.50 196 THR A CA 1
ATOM 1465 C C . THR A 1 196 ? 7.130 2.511 1.339 1.00 87.50 196 THR A C 1
ATOM 1467 O O . THR A 1 196 ? 7.395 1.410 0.845 1.00 87.50 196 THR A O 1
ATOM 1470 N N . ALA A 1 197 ? 6.114 3.268 0.939 1.00 87.12 197 ALA A N 1
ATOM 1471 C CA . ALA A 1 197 ? 5.347 2.997 -0.264 1.00 87.12 197 ALA A CA 1
ATOM 1472 C C . ALA A 1 197 ? 5.922 3.771 -1.459 1.00 87.12 197 ALA A C 1
ATOM 1474 O O . ALA A 1 197 ? 6.359 4.914 -1.339 1.00 87.12 197 ALA A O 1
ATOM 1475 N N . GLY A 1 198 ? 5.907 3.140 -2.628 1.00 82.38 198 GLY A N 1
ATOM 1476 C CA . GLY A 1 198 ? 6.109 3.802 -3.912 1.00 82.38 198 GLY A CA 1
ATOM 1477 C C . GLY A 1 198 ? 5.042 3.366 -4.907 1.00 82.38 198 GLY A C 1
ATOM 1478 O O . GLY A 1 198 ? 4.041 2.757 -4.530 1.00 82.38 198 GLY A O 1
ATOM 1479 N N . LEU A 1 199 ? 5.239 3.665 -6.190 1.00 80.69 199 LEU A N 1
ATOM 1480 C CA . LEU A 1 199 ? 4.251 3.352 -7.221 1.00 80.69 199 LEU A CA 1
ATOM 1481 C C . LEU A 1 199 ? 4.105 1.826 -7.382 1.00 80.69 199 LEU A C 1
ATOM 1483 O O . LEU A 1 199 ? 4.963 1.171 -7.974 1.00 80.69 199 LEU A O 1
ATOM 1487 N N . GLY A 1 200 ? 3.030 1.265 -6.823 1.00 79.81 200 GLY A N 1
ATOM 1488 C CA . GLY A 1 200 ? 2.747 -0.173 -6.839 1.00 79.81 200 GLY A CA 1
ATOM 1489 C C . GLY A 1 200 ? 3.715 -1.056 -6.040 1.00 79.81 200 GLY A C 1
ATOM 1490 O O . GLY A 1 200 ? 3.735 -2.264 -6.267 1.00 79.81 200 GLY A O 1
ATOM 1491 N N . TYR A 1 201 ? 4.517 -0.513 -5.117 1.00 84.38 201 TYR A N 1
ATOM 1492 C CA . TYR A 1 201 ? 5.425 -1.321 -4.292 1.00 84.38 201 TYR A CA 1
ATOM 1493 C C . TYR A 1 201 ? 5.530 -0.831 -2.846 1.00 84.38 201 TYR A C 1
ATOM 1495 O O . TYR A 1 201 ? 5.237 0.321 -2.535 1.00 84.38 201 TYR A O 1
ATOM 1503 N N . ILE A 1 202 ? 5.994 -1.723 -1.970 1.00 89.25 202 ILE A N 1
ATOM 1504 C CA . ILE A 1 202 ? 6.282 -1.468 -0.558 1.00 89.25 202 ILE A CA 1
ATOM 1505 C C . ILE A 1 202 ? 7.655 -2.019 -0.227 1.00 89.25 202 ILE A C 1
ATOM 1507 O O . ILE A 1 202 ? 7.947 -3.185 -0.498 1.00 89.25 202 ILE A O 1
ATOM 1511 N N . ARG A 1 203 ? 8.483 -1.192 0.402 1.00 87.62 203 ARG A N 1
ATOM 1512 C CA . ARG A 1 203 ? 9.815 -1.563 0.868 1.00 87.62 203 ARG A CA 1
ATOM 1513 C C . ARG A 1 203 ? 9.864 -1.523 2.387 1.00 87.62 203 ARG A C 1
ATOM 1515 O O . ARG A 1 203 ? 9.619 -0.479 2.986 1.00 87.62 203 ARG A O 1
ATOM 1522 N N . GLU A 1 204 ? 10.237 -2.651 2.978 1.00 89.94 204 GLU A N 1
ATOM 1523 C CA . GLU A 1 204 ? 10.639 -2.765 4.378 1.00 89.94 204 GLU A CA 1
ATOM 1524 C C . GLU A 1 204 ? 12.165 -2.653 4.442 1.00 89.94 204 GLU A C 1
ATOM 1526 O O . GLU A 1 204 ? 12.869 -3.410 3.771 1.00 89.94 204 GLU A O 1
ATOM 1531 N N . ALA A 1 205 ? 12.679 -1.741 5.260 1.00 85.81 205 ALA A N 1
ATOM 1532 C CA . ALA A 1 205 ? 14.104 -1.619 5.538 1.00 85.81 205 ALA A CA 1
ATOM 1533 C C . ALA A 1 205 ? 14.334 -1.662 7.048 1.00 85.81 205 ALA A C 1
ATOM 1535 O O . ALA A 1 205 ? 13.876 -0.784 7.777 1.00 85.81 205 ALA A O 1
ATOM 1536 N N . SER A 1 206 ? 15.042 -2.678 7.536 1.00 82.50 206 SER A N 1
ATOM 1537 C CA . SER A 1 206 ? 15.413 -2.764 8.946 1.00 82.50 206 SER A CA 1
ATOM 1538 C C . SER A 1 206 ? 16.700 -1.985 9.215 1.00 82.50 206 SER A C 1
ATOM 1540 O O . SER A 1 206 ? 17.572 -1.852 8.354 1.00 82.50 206 SER A O 1
ATOM 1542 N N . ARG A 1 207 ? 16.885 -1.525 10.458 1.00 76.94 207 ARG A N 1
ATOM 1543 C CA . ARG A 1 207 ? 18.153 -0.896 10.881 1.00 76.94 207 ARG A CA 1
ATOM 1544 C C . ARG A 1 207 ? 19.371 -1.822 10.777 1.00 76.94 207 ARG A C 1
ATOM 1546 O O . ARG A 1 207 ? 20.496 -1.342 10.844 1.00 76.94 207 ARG A O 1
ATOM 1553 N N . ARG A 1 208 ? 19.163 -3.136 10.644 1.00 76.69 208 ARG A N 1
ATOM 1554 C CA . ARG A 1 208 ? 20.228 -4.140 10.471 1.00 76.69 208 ARG A CA 1
ATOM 1555 C C . ARG A 1 208 ? 20.616 -4.341 9.004 1.00 76.69 208 ARG A C 1
ATOM 1557 O O . ARG A 1 208 ? 21.435 -5.201 8.708 1.00 76.69 208 ARG A O 1
ATOM 1564 N N . GLY A 1 209 ? 20.023 -3.565 8.098 1.00 75.25 209 GLY A N 1
ATOM 1565 C CA . GLY A 1 209 ? 20.255 -3.656 6.663 1.00 75.25 209 GLY A CA 1
ATOM 1566 C C . GLY A 1 209 ? 19.362 -4.675 5.963 1.00 75.25 209 GLY A C 1
ATOM 1567 O O . GLY A 1 209 ? 19.333 -4.677 4.742 1.00 75.25 209 GLY A O 1
ATOM 1568 N N . GLU A 1 210 ? 18.598 -5.501 6.682 1.00 82.38 210 GLU A N 1
ATOM 1569 C CA . GLU A 1 210 ? 17.653 -6.431 6.053 1.00 82.38 210 GLU A CA 1
ATOM 1570 C C . GLU A 1 210 ? 16.607 -5.645 5.263 1.00 82.38 210 GLU A C 1
ATOM 1572 O O . GLU A 1 210 ? 15.981 -4.718 5.788 1.00 82.38 210 GLU A O 1
ATOM 1577 N N . GLN A 1 211 ? 16.415 -6.022 4.004 1.00 84.06 211 GLN A N 1
ATOM 1578 C CA . GLN A 1 211 ? 15.441 -5.392 3.132 1.00 84.06 211 GLN A CA 1
ATOM 1579 C C . GLN A 1 211 ? 14.472 -6.432 2.592 1.00 84.06 211 GLN A C 1
ATOM 1581 O O . GLN A 1 211 ? 14.854 -7.541 2.212 1.00 84.06 211 GLN A O 1
ATOM 1586 N N . ARG A 1 212 ? 13.200 -6.055 2.537 1.00 87.94 212 ARG A N 1
ATOM 1587 C CA . ARG A 1 212 ? 12.161 -6.816 1.849 1.00 87.94 212 ARG A CA 1
ATOM 1588 C C . ARG A 1 212 ? 11.396 -5.884 0.938 1.00 87.94 212 ARG A C 1
ATOM 1590 O O . ARG A 1 212 ? 11.152 -4.727 1.277 1.00 87.94 212 ARG A O 1
ATOM 1597 N N . LEU A 1 213 ? 11.021 -6.400 -0.217 1.00 86.06 213 LEU A N 1
ATOM 1598 C CA . LEU A 1 213 ? 10.298 -5.641 -1.217 1.00 86.06 213 LEU A CA 1
ATOM 1599 C C . LEU A 1 213 ? 9.089 -6.441 -1.673 1.00 86.06 213 LEU A C 1
ATOM 1601 O O . LEU A 1 213 ? 9.221 -7.610 -2.041 1.00 86.06 213 LEU A O 1
ATOM 1605 N N . TYR A 1 214 ? 7.933 -5.789 -1.651 1.00 86.81 214 TYR A N 1
ATOM 1606 C CA . TYR A 1 214 ? 6.677 -6.307 -2.170 1.00 86.81 214 TYR A CA 1
ATOM 1607 C C . TYR A 1 214 ? 6.199 -5.416 -3.295 1.00 86.81 214 TYR A C 1
ATOM 1609 O O . TYR A 1 214 ? 6.324 -4.197 -3.219 1.00 86.81 214 TYR A O 1
ATOM 1617 N N . TRP A 1 215 ? 5.611 -6.011 -4.315 1.00 83.06 215 TRP A N 1
ATOM 1618 C CA . TRP A 1 215 ? 5.035 -5.302 -5.439 1.00 83.06 215 TRP A CA 1
ATOM 1619 C C . TRP A 1 215 ? 3.657 -5.843 -5.762 1.00 83.06 215 TRP A C 1
ATOM 1621 O O . TRP A 1 215 ? 3.359 -7.025 -5.572 1.00 83.06 215 TRP A O 1
ATOM 1631 N N . TRP A 1 216 ? 2.826 -4.941 -6.255 1.00 82.31 216 TRP A N 1
ATOM 1632 C CA . TRP A 1 216 ? 1.492 -5.224 -6.730 1.00 82.31 216 TRP A CA 1
ATOM 1633 C C . TRP A 1 216 ? 1.558 -5.941 -8.079 1.00 82.31 216 TRP A C 1
ATOM 1635 O O . TRP A 1 216 ? 2.185 -5.449 -9.016 1.00 82.31 216 TRP A O 1
ATOM 1645 N N . ASP A 1 217 ? 0.925 -7.108 -8.195 1.00 75.31 217 ASP A N 1
ATOM 1646 C CA . ASP A 1 217 ? 0.857 -7.850 -9.462 1.00 75.31 217 ASP A CA 1
ATOM 1647 C C . ASP A 1 217 ? -0.450 -7.646 -10.247 1.00 75.31 217 ASP A C 1
ATOM 1649 O O . ASP A 1 217 ? -0.592 -8.188 -11.346 1.00 75.31 217 ASP A O 1
ATOM 1653 N N . GLY A 1 218 ? -1.376 -6.849 -9.706 1.00 77.00 218 GLY A N 1
ATOM 1654 C CA . GLY A 1 218 ? -2.735 -6.675 -10.218 1.00 77.00 218 GLY A CA 1
ATOM 1655 C C . GLY A 1 218 ? -3.808 -7.346 -9.357 1.00 77.00 218 GLY A C 1
ATOM 1656 O O . GLY A 1 218 ? -4.974 -6.975 -9.470 1.00 77.00 218 GLY A O 1
ATOM 1657 N N . ALA A 1 219 ? -3.434 -8.296 -8.499 1.00 80.44 219 ALA A N 1
ATOM 1658 C CA . ALA A 1 219 ? -4.354 -9.045 -7.644 1.00 80.44 219 ALA A CA 1
ATOM 1659 C C . ALA A 1 219 ? -3.876 -9.162 -6.187 1.00 80.44 219 ALA A C 1
ATOM 1661 O O . ALA A 1 219 ? -4.701 -9.229 -5.275 1.00 80.44 219 ALA A O 1
ATOM 1662 N N . ALA A 1 220 ? -2.565 -9.194 -5.954 1.00 84.19 220 ALA A N 1
ATOM 1663 C CA . ALA A 1 220 ? -1.963 -9.296 -4.635 1.00 84.19 220 ALA A CA 1
ATOM 1664 C C . ALA A 1 220 ? -0.596 -8.598 -4.577 1.00 84.19 220 ALA A C 1
ATOM 1666 O O . ALA A 1 220 ? 0.038 -8.300 -5.593 1.00 84.19 220 ALA A O 1
ATOM 1667 N N . PHE A 1 221 ? -0.111 -8.379 -3.353 1.00 85.44 221 PHE A N 1
ATOM 1668 C CA . PHE A 1 221 ? 1.302 -8.090 -3.143 1.00 85.44 221 PHE A CA 1
ATOM 1669 C C . PHE A 1 221 ? 2.100 -9.390 -3.138 1.00 85.44 221 PHE A C 1
ATOM 1671 O O . PHE A 1 221 ? 1.854 -10.288 -2.333 1.00 85.44 221 PHE A O 1
ATOM 1678 N N . THR A 1 222 ? 3.099 -9.460 -4.008 1.00 80.69 222 THR A N 1
ATOM 1679 C CA . THR A 1 222 ? 4.088 -10.542 -4.045 1.00 80.69 222 THR A CA 1
ATOM 1680 C C . THR A 1 222 ? 5.458 -9.970 -3.727 1.00 80.69 222 THR A C 1
ATOM 1682 O O . THR A 1 222 ? 5.695 -8.786 -3.940 1.00 80.69 222 THR A O 1
ATOM 1685 N N . GLY A 1 223 ? 6.350 -10.763 -3.140 1.00 79.25 223 GLY A N 1
ATOM 1686 C CA . GLY A 1 223 ? 7.631 -10.224 -2.707 1.00 79.25 223 GLY A CA 1
ATOM 1687 C C . GLY A 1 223 ? 8.416 -11.111 -1.770 1.00 79.25 223 GLY A C 1
ATOM 1688 O O . GLY A 1 223 ? 8.013 -12.229 -1.450 1.00 79.25 223 GLY A O 1
ATOM 1689 N N . GLY A 1 224 ? 9.555 -10.586 -1.333 1.00 82.06 224 GLY A N 1
ATOM 1690 C CA . GLY A 1 224 ? 10.461 -11.298 -0.448 1.00 82.06 224 GLY A CA 1
ATOM 1691 C C . GLY A 1 224 ? 11.696 -10.492 -0.078 1.00 82.06 224 GLY A C 1
ATOM 1692 O O . GLY A 1 224 ? 11.765 -9.280 -0.283 1.00 82.06 224 GLY A O 1
ATOM 1693 N N . GLU A 1 225 ? 12.663 -11.191 0.506 1.00 82.88 225 GLU A N 1
ATOM 1694 C CA . GLU A 1 225 ? 13.951 -10.619 0.887 1.00 82.88 225 GLU A CA 1
ATOM 1695 C C . GLU A 1 225 ? 14.766 -10.218 -0.337 1.00 82.88 225 GLU A C 1
ATOM 1697 O O . GLU A 1 225 ? 14.838 -10.940 -1.334 1.00 82.88 225 GLU A O 1
ATOM 1702 N N . VAL A 1 226 ? 15.395 -9.051 -0.232 1.00 77.19 226 VAL A N 1
ATOM 1703 C CA . VAL A 1 226 ? 16.336 -8.530 -1.218 1.00 77.19 226 VAL A CA 1
ATOM 1704 C C . VAL A 1 226 ? 17.674 -8.246 -0.531 1.00 77.19 226 VAL A C 1
ATOM 1706 O O . VAL A 1 226 ? 17.691 -7.912 0.656 1.00 77.19 226 VAL A O 1
ATOM 1709 N N . PRO A 1 227 ? 18.808 -8.395 -1.244 1.00 69.56 227 PRO A N 1
ATOM 1710 C CA . PRO A 1 227 ? 20.126 -8.063 -0.722 1.00 69.56 227 PRO A CA 1
ATOM 1711 C C . PRO A 1 227 ? 20.158 -6.715 0.005 1.00 69.56 227 PRO A C 1
ATOM 1713 O O . PRO A 1 227 ? 19.714 -5.703 -0.528 1.00 69.56 227 PRO A O 1
ATOM 1716 N N . ALA A 1 228 ? 20.712 -6.726 1.216 1.00 68.25 228 ALA A N 1
ATOM 1717 C CA . ALA A 1 228 ? 20.894 -5.556 2.068 1.00 68.25 228 ALA A CA 1
ATOM 1718 C C . ALA A 1 228 ? 21.926 -4.573 1.500 1.00 68.25 228 ALA A C 1
ATOM 1720 O O . ALA A 1 228 ? 21.727 -3.357 1.483 1.00 68.25 228 ALA A O 1
ATOM 1721 N N . VAL A 1 229 ? 23.060 -5.125 1.058 1.00 70.00 229 VAL A N 1
ATOM 1722 C CA . VAL A 1 229 ? 24.237 -4.379 0.619 1.00 70.00 229 VAL A CA 1
ATOM 1723 C C . VAL A 1 229 ? 24.935 -5.156 -0.501 1.00 70.00 229 VAL A C 1
ATOM 1725 O O . VAL A 1 229 ? 25.296 -6.313 -0.289 1.00 70.00 229 VAL A O 1
ATOM 1728 N N . PRO A 1 230 ? 25.177 -4.533 -1.661 1.00 65.69 230 PRO A N 1
ATOM 1729 C CA . PRO A 1 230 ? 24.523 -3.315 -2.137 1.00 65.69 230 PRO A CA 1
ATOM 1730 C C . PRO A 1 230 ? 23.037 -3.592 -2.445 1.00 65.69 230 PRO A C 1
ATOM 1732 O O . PRO A 1 230 ? 22.699 -4.521 -3.179 1.00 65.69 230 PRO A O 1
ATOM 1735 N N . GLY A 1 231 ? 22.141 -2.812 -1.835 1.00 66.12 231 GLY A N 1
ATOM 1736 C CA . GLY A 1 231 ? 20.695 -2.985 -1.997 1.00 66.12 231 GLY A CA 1
ATOM 1737 C C . GLY A 1 231 ? 20.154 -2.472 -3.338 1.00 66.12 231 GLY A C 1
ATOM 1738 O O . GLY A 1 231 ? 20.852 -1.733 -4.042 1.00 66.12 231 GLY A O 1
ATOM 1739 N N . PRO A 1 232 ? 18.917 -2.854 -3.704 1.00 74.31 232 PRO A N 1
ATOM 1740 C CA . PRO A 1 232 ? 18.295 -2.411 -4.943 1.00 74.31 232 PRO A CA 1
ATOM 1741 C C . PRO A 1 232 ? 17.951 -0.921 -4.906 1.00 74.31 232 PRO A C 1
ATOM 1743 O O . PRO A 1 232 ? 17.401 -0.415 -3.925 1.00 74.31 232 PRO A O 1
ATOM 1746 N N . VAL A 1 233 ? 18.172 -0.236 -6.026 1.00 76.75 233 VAL A N 1
ATOM 1747 C CA . VAL A 1 233 ? 17.529 1.048 -6.307 1.00 76.75 233 VAL A CA 1
ATOM 1748 C C . VAL A 1 233 ? 16.252 0.771 -7.088 1.00 76.75 233 VAL A C 1
ATOM 1750 O O . VAL A 1 233 ? 16.284 0.284 -8.218 1.00 76.75 233 VAL A O 1
ATOM 1753 N N . VAL A 1 234 ? 15.115 1.035 -6.450 1.00 77.69 234 VAL A N 1
ATOM 1754 C CA . VAL A 1 234 ? 13.799 0.785 -7.037 1.00 77.69 234 VAL A CA 1
ATOM 1755 C C . VAL A 1 234 ? 13.412 1.972 -7.910 1.00 77.69 234 VAL A C 1
ATOM 1757 O O . VAL A 1 234 ? 13.442 3.116 -7.461 1.00 77.69 234 VAL A O 1
ATOM 1760 N N . VAL A 1 235 ? 13.054 1.689 -9.157 1.00 78.31 235 VAL A N 1
ATOM 1761 C CA . VAL A 1 235 ? 12.511 2.658 -10.111 1.00 78.31 235 VAL A CA 1
ATOM 1762 C C . VAL A 1 235 ? 11.141 2.188 -10.549 1.00 78.31 235 VAL A C 1
ATOM 1764 O O . VAL A 1 235 ? 10.873 0.989 -10.571 1.00 78.31 235 VAL A O 1
ATOM 1767 N N . SER A 1 236 ? 10.271 3.118 -10.906 1.00 78.56 236 SER A N 1
ATOM 1768 C CA . SER A 1 236 ? 8.892 2.799 -11.255 1.00 78.56 236 SER A CA 1
ATOM 1769 C C . SER A 1 236 ? 8.589 3.168 -12.699 1.00 78.56 236 SER A C 1
ATOM 1771 O O . SER A 1 236 ? 9.143 4.130 -13.240 1.00 78.56 236 SER A O 1
ATOM 1773 N N . TYR A 1 237 ? 7.711 2.394 -13.329 1.00 77.81 237 TYR A N 1
ATOM 1774 C CA . TYR A 1 237 ? 7.180 2.677 -14.657 1.00 77.81 237 TYR A CA 1
ATOM 1775 C C . TYR A 1 237 ? 5.672 2.393 -14.721 1.00 77.81 237 TYR A C 1
ATOM 1777 O O . TYR A 1 237 ? 5.150 1.580 -13.959 1.00 77.81 237 TYR A O 1
ATOM 1785 N N . SER A 1 238 ? 4.978 3.076 -15.627 1.00 77.88 238 SER A N 1
ATOM 1786 C CA . SER A 1 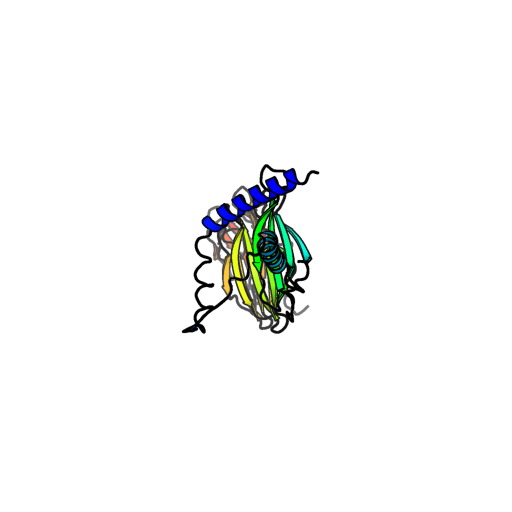238 ? 3.573 2.845 -15.987 1.00 77.88 238 SER A CA 1
ATOM 1787 C C . SER A 1 238 ? 3.462 2.328 -17.419 1.00 77.88 238 SER A C 1
ATOM 1789 O O . SER A 1 238 ? 4.448 2.356 -18.164 1.00 77.88 238 SER A O 1
ATOM 1791 N N . LEU A 1 239 ? 2.278 1.849 -17.806 1.00 76.88 239 LEU A N 1
ATOM 1792 C CA . LEU A 1 239 ? 1.962 1.528 -19.195 1.00 76.88 239 LEU A CA 1
ATOM 1793 C C . LEU A 1 239 ? 0.975 2.563 -19.750 1.00 76.88 239 LEU A C 1
ATOM 1795 O O . LEU A 1 239 ? -0.004 2.916 -19.099 1.00 76.88 239 LEU A O 1
ATOM 1799 N N . ASP A 1 240 ? 1.218 3.061 -20.962 1.00 77.06 240 ASP A N 1
ATOM 1800 C CA . ASP A 1 240 ? 0.238 3.896 -21.657 1.00 77.06 240 ASP A CA 1
ATOM 1801 C C . ASP A 1 240 ? -0.939 3.059 -22.199 1.00 77.06 240 ASP A C 1
ATOM 1803 O O . ASP A 1 240 ? -0.937 1.827 -22.155 1.00 77.06 240 ASP A O 1
ATOM 1807 N N . ALA A 1 241 ? -1.952 3.723 -22.766 1.00 74.31 241 ALA A N 1
ATOM 1808 C CA . ALA A 1 241 ? -3.118 3.050 -23.348 1.00 74.31 241 ALA A CA 1
ATOM 1809 C C . ALA A 1 241 ? -2.771 2.067 -24.489 1.00 74.31 241 ALA A C 1
ATOM 1811 O O . ALA A 1 241 ? -3.571 1.190 -24.811 1.00 74.31 241 ALA A O 1
ATOM 1812 N N . ALA A 1 242 ? -1.591 2.201 -25.103 1.00 75.00 242 ALA A N 1
ATOM 1813 C CA . ALA A 1 242 ? -1.075 1.299 -26.128 1.00 75.00 242 ALA A CA 1
ATOM 1814 C C . ALA A 1 242 ? -0.174 0.188 -25.546 1.00 75.00 242 ALA A C 1
ATOM 1816 O O . ALA A 1 242 ? 0.415 -0.584 -26.303 1.00 75.00 242 ALA A O 1
ATOM 1817 N N . GLY A 1 243 ? -0.052 0.097 -24.218 1.00 73.62 243 GLY A N 1
ATOM 1818 C CA . GLY A 1 243 ? 0.791 -0.872 -23.522 1.00 73.62 243 GLY A CA 1
ATOM 1819 C C . GLY A 1 243 ? 2.285 -0.549 -23.577 1.00 73.62 243 GLY A C 1
ATOM 1820 O O . GLY A 1 243 ? 3.104 -1.439 -23.347 1.00 73.62 243 GLY A O 1
ATOM 1821 N N . ARG A 1 244 ? 2.669 0.690 -23.907 1.00 76.94 244 ARG A N 1
ATOM 1822 C CA . ARG A 1 244 ? 4.074 1.112 -23.957 1.00 76.94 244 ARG A CA 1
ATOM 1823 C C . ARG A 1 244 ? 4.533 1.604 -22.584 1.00 76.94 244 ARG A C 1
ATOM 1825 O O . ARG A 1 244 ? 3.805 2.361 -21.945 1.00 76.94 244 ARG A O 1
ATOM 1832 N N . PRO A 1 245 ? 5.733 1.214 -22.132 1.00 77.94 245 PRO A N 1
ATOM 1833 C CA . PRO A 1 245 ? 6.239 1.594 -20.830 1.00 77.94 245 PRO A CA 1
ATOM 1834 C C . PRO A 1 245 ? 6.655 3.063 -20.822 1.00 77.94 245 PRO A C 1
ATOM 1836 O O . PRO A 1 245 ? 7.159 3.581 -21.819 1.00 77.94 245 PRO A O 1
ATOM 1839 N N . ALA A 1 246 ? 6.501 3.709 -19.671 1.00 81.75 246 ALA A N 1
ATOM 1840 C CA . ALA A 1 246 ? 7.029 5.034 -19.382 1.00 81.75 246 ALA A CA 1
ATOM 1841 C C . ALA A 1 246 ? 7.560 5.062 -17.946 1.00 81.75 246 ALA A C 1
ATOM 1843 O O . ALA A 1 246 ? 6.829 4.765 -17.004 1.00 81.75 246 ALA A O 1
ATOM 1844 N N . PHE A 1 247 ? 8.837 5.405 -17.761 1.00 80.50 247 PHE A N 1
ATOM 1845 C CA . PHE A 1 247 ? 9.379 5.580 -16.415 1.00 80.50 247 PHE A CA 1
ATOM 1846 C C . PHE A 1 247 ? 8.728 6.787 -15.743 1.00 80.50 247 PHE A C 1
ATOM 1848 O O . PHE A 1 247 ? 8.662 7.869 -16.322 1.00 80.50 247 PHE A O 1
ATOM 1855 N N . THR A 1 248 ? 8.276 6.591 -14.509 1.00 76.31 248 THR A N 1
ATOM 1856 C CA . THR A 1 248 ? 7.705 7.648 -13.668 1.00 76.31 248 THR A CA 1
ATOM 1857 C C . THR A 1 248 ? 8.752 8.253 -12.737 1.00 76.31 248 THR A C 1
ATOM 1859 O O . THR A 1 248 ? 8.560 9.351 -12.221 1.00 76.31 248 THR A O 1
ATOM 1862 N N . THR A 1 249 ? 9.885 7.569 -12.545 1.00 74.62 249 THR A N 1
ATOM 1863 C CA . THR A 1 249 ? 11.031 8.090 -11.798 1.00 74.62 249 THR A CA 1
ATOM 1864 C C . THR A 1 249 ? 11.684 9.256 -12.558 1.00 74.62 249 THR A C 1
ATOM 1866 O O . THR A 1 249 ? 12.133 9.059 -13.690 1.00 74.62 249 THR A O 1
ATOM 1869 N N . PRO A 1 250 ? 11.762 10.464 -11.967 1.00 70.81 250 PRO A N 1
ATOM 1870 C CA . PRO A 1 250 ? 12.346 11.623 -12.629 1.00 70.81 250 PRO A CA 1
ATOM 1871 C C . PRO A 1 250 ? 13.881 11.595 -12.612 1.00 70.81 250 PRO A C 1
ATOM 1873 O O . PRO A 1 250 ? 14.502 11.225 -11.617 1.00 70.81 250 PRO A O 1
ATOM 1876 N N . GLY A 1 251 ? 14.482 12.100 -13.692 1.00 71.19 251 GLY A N 1
ATOM 1877 C CA . GLY A 1 251 ? 15.917 12.383 -13.775 1.00 71.19 251 GLY A CA 1
ATOM 1878 C C . GLY A 1 251 ? 16.819 11.150 -13.917 1.00 71.19 251 GLY A C 1
ATOM 1879 O O . GLY A 1 251 ? 16.339 10.030 -14.107 1.00 71.19 251 GLY A O 1
ATOM 1880 N N . PRO A 1 252 ? 18.149 11.355 -13.885 1.00 75.75 252 PRO A N 1
ATOM 1881 C CA . PRO A 1 252 ? 19.091 10.255 -13.849 1.00 75.75 252 PRO A CA 1
ATOM 1882 C C . PRO A 1 252 ? 19.059 9.573 -12.482 1.00 75.75 252 PRO A C 1
ATOM 1884 O O . PRO A 1 252 ? 19.188 10.219 -11.440 1.00 75.75 252 PRO A O 1
ATOM 1887 N N . VAL A 1 253 ? 18.927 8.251 -12.485 1.00 77.50 253 VAL A N 1
ATOM 1888 C CA . VAL A 1 253 ? 19.006 7.462 -11.260 1.00 77.50 253 VAL A CA 1
ATOM 1889 C C . VAL A 1 253 ? 20.463 7.193 -10.934 1.00 77.50 253 VAL A C 1
ATOM 1891 O O . VAL A 1 253 ? 21.198 6.622 -11.739 1.00 77.50 253 VAL A O 1
ATOM 1894 N N . ARG A 1 254 ? 20.879 7.626 -9.744 1.00 78.94 254 ARG A N 1
ATOM 1895 C CA . ARG A 1 254 ? 22.250 7.463 -9.267 1.00 78.94 254 ARG A CA 1
ATOM 1896 C C . ARG A 1 254 ? 22.432 6.109 -8.596 1.00 78.94 254 ARG A C 1
ATOM 1898 O O . ARG A 1 254 ? 21.654 5.749 -7.716 1.00 78.94 254 ARG A O 1
ATOM 1905 N N . LEU A 1 255 ? 23.475 5.397 -9.000 1.00 72.31 255 LEU A N 1
ATOM 1906 C CA . LEU A 1 255 ? 23.893 4.114 -8.454 1.00 72.31 255 LEU A CA 1
ATOM 1907 C C . LEU A 1 255 ? 25.303 4.219 -7.887 1.00 72.31 255 LEU A C 1
ATOM 1909 O O . LEU A 1 255 ? 26.170 4.868 -8.469 1.00 72.31 255 LEU A O 1
ATOM 1913 N N . ARG A 1 256 ? 25.539 3.517 -6.784 1.00 72.00 256 ARG A N 1
ATOM 1914 C CA . ARG A 1 256 ? 26.883 3.220 -6.285 1.00 72.00 256 ARG A CA 1
ATOM 1915 C C . ARG A 1 256 ? 27.413 1.928 -6.908 1.00 72.00 256 ARG A C 1
ATOM 1917 O O . ARG A 1 256 ? 26.607 1.070 -7.287 1.00 72.00 256 ARG A O 1
ATOM 1924 N N . PRO A 1 257 ? 28.741 1.732 -6.966 1.00 67.50 257 PRO A N 1
ATOM 1925 C CA . PRO A 1 257 ? 29.327 0.462 -7.374 1.00 67.50 257 PRO A CA 1
ATOM 1926 C C . PRO A 1 257 ? 28.699 -0.727 -6.643 1.00 67.50 257 PRO A C 1
ATOM 1928 O O . PRO A 1 257 ? 28.543 -0.731 -5.422 1.00 67.50 257 PRO A O 1
ATOM 1931 N N . GLY A 1 258 ? 28.302 -1.735 -7.418 1.00 63.06 258 GLY A N 1
ATOM 1932 C CA . GLY A 1 258 ? 27.640 -2.939 -6.924 1.00 63.06 258 GLY A CA 1
ATOM 1933 C C . GLY A 1 258 ? 26.122 -2.822 -6.738 1.00 63.06 258 GLY A C 1
ATOM 1934 O O . GLY A 1 258 ? 25.463 -3.860 -6.719 1.00 63.06 258 GLY A O 1
ATOM 1935 N N . GLN A 1 259 ? 25.533 -1.622 -6.649 1.00 67.81 259 GLN A N 1
ATOM 1936 C CA . GLN A 1 259 ? 24.070 -1.485 -6.626 1.00 67.81 259 GLN A CA 1
ATOM 1937 C C . GLN A 1 259 ? 23.453 -1.920 -7.950 1.00 67.81 259 GLN A C 1
ATOM 1939 O O . GLN A 1 259 ? 24.064 -1.814 -9.012 1.00 67.81 259 GLN A O 1
ATOM 1944 N N . TYR A 1 260 ? 22.209 -2.384 -7.868 1.00 68.56 260 TYR A N 1
ATOM 1945 C CA . TYR A 1 260 ? 21.431 -2.773 -9.031 1.00 68.56 260 TYR A CA 1
ATOM 1946 C C . TYR A 1 260 ? 20.072 -2.089 -9.052 1.00 68.56 260 TYR A C 1
ATOM 1948 O O . TYR A 1 260 ? 19.494 -1.780 -8.011 1.00 68.56 260 TYR A O 1
ATOM 1956 N N . LEU A 1 261 ? 19.564 -1.857 -10.260 1.00 73.38 261 LEU A N 1
ATOM 1957 C CA . LEU A 1 261 ? 18.236 -1.295 -10.474 1.00 73.38 261 LEU A CA 1
ATOM 1958 C C . LEU A 1 261 ? 17.174 -2.384 -10.467 1.00 73.38 261 LEU A C 1
ATOM 1960 O O . LEU A 1 261 ? 17.375 -3.479 -10.997 1.00 73.38 261 LEU A O 1
ATOM 1964 N N . LEU A 1 262 ? 16.018 -2.035 -9.920 1.00 73.94 262 LEU A N 1
ATOM 1965 C CA . LEU A 1 262 ? 14.822 -2.852 -9.959 1.00 73.94 262 LEU A CA 1
ATOM 1966 C C . LEU A 1 262 ? 13.662 -2.010 -10.494 1.00 73.94 262 LEU A C 1
ATOM 1968 O O . LEU A 1 262 ? 13.201 -1.092 -9.820 1.00 73.94 262 LEU A O 1
ATOM 1972 N N . ALA A 1 263 ? 13.224 -2.296 -11.719 1.00 74.00 263 ALA A N 1
ATOM 1973 C CA . ALA A 1 263 ? 12.124 -1.580 -12.356 1.00 74.00 263 ALA A CA 1
ATOM 1974 C C . ALA A 1 263 ? 10.781 -2.238 -12.024 1.00 74.00 263 ALA A C 1
ATOM 1976 O O . ALA A 1 263 ? 10.511 -3.355 -12.457 1.00 74.00 263 ALA A O 1
ATOM 1977 N N . MET A 1 264 ? 9.935 -1.535 -11.277 1.00 73.62 264 MET A N 1
ATOM 1978 C CA . MET A 1 264 ? 8.633 -2.020 -10.825 1.00 73.62 264 MET A CA 1
ATOM 1979 C C . MET A 1 264 ? 7.503 -1.350 -11.595 1.00 73.62 264 MET A C 1
ATOM 1981 O O . MET A 1 264 ? 7.514 -0.139 -11.812 1.00 73.62 264 MET A O 1
ATOM 1985 N N . GLY A 1 265 ? 6.525 -2.153 -11.999 1.00 69.94 265 GLY A N 1
ATOM 1986 C CA . GLY A 1 265 ? 5.380 -1.709 -12.777 1.00 69.94 265 GLY A CA 1
ATOM 1987 C C . GLY A 1 265 ? 4.087 -2.427 -12.381 1.00 69.94 265 GLY A C 1
ATOM 1988 O O . GLY A 1 265 ? 4.083 -3.228 -11.448 1.00 69.94 265 GLY A O 1
ATOM 1989 N N . PRO A 1 266 ? 2.986 -2.147 -13.092 1.00 61.31 266 PRO A N 1
ATOM 1990 C CA . PRO A 1 266 ? 1.608 -2.449 -12.679 1.00 61.31 266 PRO A CA 1
ATOM 1991 C C . PRO A 1 266 ? 1.213 -3.936 -12.713 1.00 61.31 266 PRO A C 1
ATOM 1993 O O . PRO A 1 266 ? 0.149 -4.296 -12.212 1.00 61.31 266 PRO A O 1
ATOM 1996 N N . ARG A 1 267 ? 2.033 -4.809 -13.313 1.00 61.72 267 ARG A N 1
ATOM 1997 C CA . ARG A 1 267 ? 1.808 -6.262 -13.383 1.00 61.72 267 ARG A CA 1
ATOM 1998 C C . ARG A 1 267 ? 3.130 -6.992 -13.212 1.00 61.72 267 ARG A C 1
ATOM 2000 O O . ARG A 1 267 ? 4.149 -6.501 -13.694 1.00 61.72 267 ARG A O 1
ATOM 2007 N N . ARG A 1 268 ? 3.101 -8.168 -12.565 1.00 53.88 268 ARG A N 1
ATOM 2008 C CA . ARG A 1 268 ? 4.275 -9.021 -12.295 1.00 53.88 268 ARG A CA 1
ATOM 2009 C C . ARG A 1 268 ? 5.187 -9.101 -13.517 1.00 53.88 268 ARG A C 1
ATOM 2011 O O . ARG A 1 268 ? 4.923 -9.836 -14.466 1.00 53.88 268 ARG A O 1
ATOM 2018 N N . GLN A 1 269 ? 6.287 -8.373 -13.449 1.00 50.41 2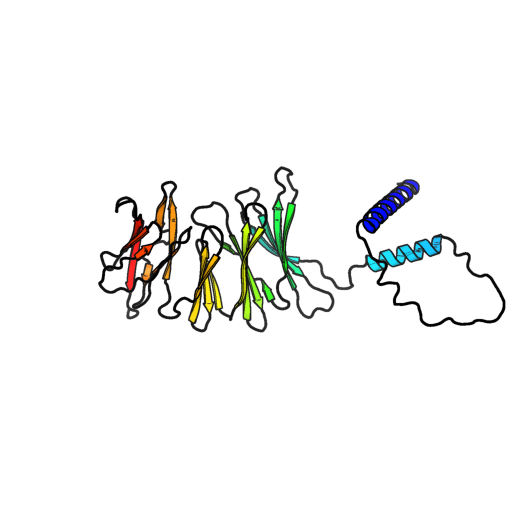69 GLN A N 1
ATOM 2019 C CA . GLN A 1 269 ? 7.392 -8.492 -14.376 1.00 50.41 269 GLN A CA 1
ATOM 2020 C C . GLN A 1 269 ? 8.642 -8.540 -13.517 1.00 50.41 269 GLN A C 1
ATOM 2022 O O . GLN A 1 269 ? 9.121 -7.524 -13.026 1.00 50.41 269 GLN A O 1
ATOM 2027 N N . GLU A 1 270 ? 9.077 -9.762 -13.222 1.00 39.53 270 GLU A N 1
ATOM 2028 C CA . GLU A 1 270 ? 10.237 -10.002 -12.373 1.00 39.53 270 GLU A CA 1
ATOM 2029 C C . GLU A 1 270 ? 11.475 -9.325 -12.974 1.00 39.53 270 GLU A C 1
ATOM 2031 O O . GLU A 1 270 ? 11.808 -9.533 -14.141 1.00 39.53 270 GLU A O 1
ATOM 2036 N N . VAL A 1 271 ? 12.156 -8.517 -12.156 1.00 41.94 271 VAL A N 1
ATOM 2037 C CA . VAL A 1 271 ? 13.448 -7.897 -12.468 1.00 41.94 271 VAL A CA 1
ATOM 2038 C C . VAL A 1 271 ? 14.514 -8.507 -11.569 1.00 41.94 271 VAL A C 1
ATOM 2040 O O . VAL A 1 271 ? 14.314 -8.693 -10.370 1.00 41.94 271 VAL A O 1
ATOM 2043 N N . ARG A 1 272 ? 15.675 -8.807 -12.149 1.00 43.12 272 ARG A N 1
ATOM 2044 C CA . ARG A 1 272 ? 16.905 -9.203 -11.457 1.00 43.12 272 ARG A CA 1
ATOM 2045 C C . ARG A 1 272 ? 18.150 -8.724 -12.205 1.00 43.12 272 ARG A C 1
ATOM 2047 O O . ARG A 1 272 ? 18.548 -9.288 -13.214 1.00 43.12 272 ARG A O 1
ATOM 2054 N N . GLN A 1 273 ? 18.823 -7.815 -11.512 1.00 41.19 273 GLN A N 1
ATOM 2055 C CA . GLN A 1 273 ? 20.245 -7.514 -11.570 1.00 41.19 273 GLN A CA 1
ATOM 2056 C C . GLN A 1 273 ? 20.715 -6.746 -12.807 1.00 41.19 273 GLN A C 1
ATOM 2058 O O . GLN A 1 273 ? 20.918 -7.294 -13.881 1.00 41.19 273 GLN A O 1
ATOM 2063 N N . ALA A 1 274 ? 21.011 -5.468 -12.582 1.00 38.22 274 ALA A N 1
ATOM 2064 C CA . ALA A 1 274 ? 21.999 -4.738 -13.349 1.00 38.22 274 ALA A CA 1
ATOM 2065 C C . ALA A 1 274 ? 23.182 -4.406 -12.441 1.00 38.22 274 ALA A C 1
ATOM 2067 O O . ALA A 1 274 ? 23.098 -3.469 -11.662 1.00 38.22 274 ALA A O 1
ATOM 2068 N N . ALA A 1 275 ? 24.265 -5.178 -12.518 1.00 38.31 275 ALA A N 1
ATOM 2069 C CA . ALA A 1 275 ? 25.560 -4.732 -12.019 1.00 38.31 275 ALA A CA 1
ATOM 2070 C C . ALA A 1 275 ? 26.327 -4.159 -13.216 1.00 38.31 275 ALA A C 1
ATOM 2072 O O . ALA A 1 275 ? 26.588 -4.874 -14.181 1.00 38.31 275 ALA A O 1
ATOM 2073 N N . LEU A 1 276 ? 26.649 -2.866 -13.188 1.00 41.12 276 LEU A N 1
ATOM 2074 C CA . LEU A 1 276 ? 27.653 -2.294 -14.089 1.00 41.12 276 LEU A CA 1
ATOM 2075 C C . LEU A 1 276 ? 29.028 -2.598 -13.465 1.00 41.12 276 LEU A C 1
ATOM 2077 O O . LEU A 1 276 ? 29.191 -2.362 -12.267 1.00 41.12 276 LEU A O 1
ATOM 2081 N N . PRO A 1 277 ? 29.981 -3.171 -14.226 1.00 44.47 277 PRO A N 1
ATOM 2082 C CA . PRO A 1 277 ? 30.506 -2.503 -15.414 1.00 44.47 277 PRO A CA 1
ATOM 2083 C C . PRO A 1 277 ? 30.598 -3.400 -16.665 1.00 44.47 277 PRO A C 1
ATOM 2085 O O . PRO A 1 277 ? 30.950 -4.570 -16.601 1.00 44.47 277 PRO A O 1
ATOM 2088 N N . ALA A 1 278 ? 30.320 -2.807 -17.831 1.00 35.16 278 ALA A N 1
ATOM 2089 C CA . ALA A 1 278 ? 30.645 -3.340 -19.158 1.00 35.16 278 ALA A CA 1
ATOM 2090 C C . ALA A 1 278 ? 30.276 -4.817 -19.427 1.00 35.16 278 ALA A C 1
ATOM 2092 O O . ALA A 1 278 ? 31.142 -5.632 -19.728 1.00 35.16 278 ALA A O 1
ATOM 2093 N N . THR A 1 279 ? 28.994 -5.189 -19.409 1.00 35.81 279 THR A N 1
ATOM 2094 C CA . THR A 1 279 ? 28.525 -6.347 -20.198 1.00 35.81 279 THR A CA 1
ATOM 2095 C C . THR A 1 279 ? 27.018 -6.283 -20.415 1.00 35.81 279 THR A C 1
ATOM 2097 O O . THR A 1 279 ? 26.278 -5.779 -19.576 1.00 35.81 279 THR A O 1
ATOM 2100 N N . VAL A 1 280 ? 26.570 -6.744 -21.584 1.00 37.53 280 VAL A N 1
ATOM 2101 C CA . VAL A 1 280 ? 25.168 -6.733 -22.018 1.00 37.53 280 VAL A CA 1
ATOM 2102 C C . VAL A 1 280 ? 24.308 -7.500 -21.017 1.00 37.53 280 VAL A C 1
ATOM 2104 O O . VAL A 1 280 ? 24.316 -8.728 -20.983 1.00 37.53 280 VAL A O 1
ATOM 2107 N N . LEU A 1 281 ? 23.535 -6.770 -20.221 1.00 39.06 281 LEU A N 1
ATOM 2108 C CA . LEU A 1 281 ? 22.468 -7.337 -19.413 1.00 39.06 281 LEU A CA 1
ATOM 2109 C C . LEU A 1 281 ? 21.297 -7.624 -20.345 1.00 39.06 281 LEU A C 1
ATOM 2111 O O . LEU A 1 281 ? 20.677 -6.709 -20.886 1.00 39.06 281 LEU A O 1
ATOM 2115 N N . ARG A 1 282 ? 21.034 -8.907 -20.584 1.00 39.22 282 ARG A N 1
ATOM 2116 C CA . ARG A 1 282 ? 19.837 -9.368 -21.280 1.00 39.22 282 ARG A CA 1
ATOM 2117 C C . ARG A 1 282 ? 18.967 -10.054 -20.251 1.00 39.22 282 ARG A C 1
ATOM 2119 O O . ARG A 1 282 ? 19.237 -11.192 -19.877 1.00 39.22 282 ARG A O 1
ATOM 2126 N N . GLN A 1 283 ? 17.932 -9.355 -19.810 1.00 49.56 283 GLN A N 1
ATOM 2127 C CA . GLN A 1 283 ? 16.946 -9.937 -18.922 1.00 49.56 283 GLN A CA 1
ATOM 2128 C C . GLN A 1 283 ? 15.583 -9.978 -19.598 1.00 49.56 283 GLN A C 1
ATOM 2130 O O . GLN A 1 283 ? 15.103 -8.966 -20.109 1.00 49.56 283 GLN A O 1
ATOM 2135 N N . GLU A 1 284 ? 14.988 -11.168 -19.634 1.00 39.62 284 GLU A N 1
ATOM 2136 C CA . GLU A 1 284 ? 13.634 -11.371 -20.135 1.00 39.62 284 GLU A CA 1
ATOM 2137 C C . GLU A 1 284 ? 12.649 -11.181 -18.984 1.00 39.62 284 GLU A C 1
ATOM 2139 O O . GLU A 1 284 ? 12.602 -11.971 -18.046 1.00 39.62 284 GLU A O 1
ATOM 2144 N N . MET A 1 285 ? 11.891 -10.091 -19.061 1.00 54.41 285 MET A N 1
ATOM 2145 C CA . MET A 1 285 ? 10.670 -9.879 -18.299 1.00 54.41 285 MET A CA 1
ATOM 2146 C C . MET A 1 285 ? 9.523 -10.492 -19.107 1.00 54.41 285 MET A C 1
ATOM 2148 O O . MET A 1 285 ? 9.570 -10.555 -20.341 1.00 54.41 285 MET A O 1
ATOM 2152 N N . THR A 1 286 ? 8.450 -10.913 -18.449 1.00 47.53 286 THR A N 1
ATOM 2153 C CA . THR A 1 286 ? 7.238 -11.332 -19.156 1.00 47.53 286 THR A CA 1
ATOM 2154 C C . THR A 1 286 ? 6.674 -10.129 -19.922 1.00 47.53 286 THR A C 1
ATOM 2156 O O . THR A 1 286 ? 6.066 -9.241 -19.339 1.00 47.53 286 THR A O 1
ATOM 2159 N N . GLY A 1 287 ? 6.926 -10.065 -21.230 1.00 51.88 287 GLY A N 1
ATOM 2160 C CA . GLY A 1 287 ? 6.472 -8.982 -22.107 1.00 51.88 287 GLY A CA 1
ATOM 2161 C C . GLY A 1 287 ? 7.487 -7.868 -22.389 1.00 51.88 287 GLY A C 1
ATOM 2162 O O . GLY A 1 287 ? 7.295 -7.172 -23.383 1.00 51.88 287 GLY A O 1
ATOM 2163 N N . PHE A 1 288 ? 8.583 -7.729 -21.625 1.00 55.72 288 PHE A N 1
ATOM 2164 C CA . PHE A 1 288 ? 9.613 -6.691 -21.834 1.00 55.72 288 PHE A CA 1
ATOM 2165 C C . PHE A 1 288 ? 11.049 -7.217 -21.665 1.00 55.72 288 PHE A C 1
ATOM 2167 O O . PHE A 1 288 ? 11.291 -8.277 -21.101 1.00 55.72 288 PHE A O 1
ATOM 2174 N N . ARG A 1 289 ? 12.034 -6.490 -22.187 1.00 62.22 289 ARG A N 1
ATOM 2175 C CA . ARG A 1 289 ? 13.464 -6.725 -21.980 1.00 62.22 289 ARG A CA 1
ATOM 2176 C C . ARG A 1 289 ? 14.101 -5.455 -21.447 1.00 62.22 289 ARG A C 1
ATOM 2178 O O . ARG A 1 289 ? 13.953 -4.392 -22.053 1.00 62.22 289 ARG A O 1
ATOM 2185 N N . ALA A 1 290 ? 14.828 -5.590 -20.345 1.00 64.19 290 ALA A N 1
ATOM 2186 C CA . ALA A 1 290 ? 15.684 -4.533 -19.833 1.00 64.19 290 ALA A CA 1
ATOM 2187 C C . ALA A 1 290 ? 17.033 -4.588 -20.560 1.00 64.19 290 ALA A C 1
ATOM 2189 O O . ALA A 1 290 ? 17.657 -5.650 -20.615 1.00 64.19 290 ALA A O 1
ATOM 2190 N N . LEU A 1 291 ? 17.465 -3.465 -21.136 1.00 64.44 291 LEU A N 1
ATOM 2191 C CA . LEU A 1 291 ? 18.735 -3.351 -21.854 1.00 64.44 291 LEU A CA 1
ATOM 2192 C C . LEU A 1 291 ? 19.522 -2.135 -21.370 1.00 64.44 291 LEU A C 1
ATOM 2194 O O . LEU A 1 291 ? 18.972 -1.049 -21.201 1.00 64.44 291 LEU A O 1
ATOM 2198 N N . THR A 1 292 ? 20.833 -2.303 -21.228 1.00 66.12 292 THR A N 1
ATOM 2199 C CA . THR A 1 292 ? 21.785 -1.223 -20.933 1.00 66.12 292 THR A CA 1
ATOM 2200 C C . THR A 1 292 ? 22.907 -1.253 -21.978 1.00 66.12 292 THR A C 1
ATOM 2202 O O . THR A 1 292 ? 23.968 -1.825 -21.720 1.00 66.12 292 THR A O 1
ATOM 2205 N N . PRO A 1 293 ? 22.707 -0.704 -23.193 1.00 54.25 293 PRO A N 1
ATOM 2206 C CA . PRO A 1 293 ? 23.677 -0.789 -24.295 1.00 54.25 293 PRO A CA 1
ATOM 2207 C C . PRO A 1 293 ? 24.950 0.070 -24.090 1.00 54.25 293 PRO A C 1
ATOM 2209 O O . PRO A 1 293 ? 25.624 0.426 -25.048 1.00 54.25 293 PRO A O 1
ATOM 2212 N N . GLY A 1 294 ? 25.281 0.422 -22.849 1.00 55.16 294 GLY A N 1
ATOM 2213 C CA . GLY A 1 294 ? 26.325 1.366 -22.456 1.00 55.16 294 GLY A CA 1
ATOM 2214 C C . GLY A 1 294 ? 25.987 1.980 -21.095 1.00 55.16 294 GLY A C 1
ATOM 2215 O O . GLY A 1 294 ? 24.831 1.957 -20.672 1.00 55.16 294 GLY A O 1
ATOM 2216 N N . SER A 1 295 ? 26.988 2.511 -20.395 1.00 60.09 295 SER A N 1
ATOM 2217 C CA . SER A 1 295 ? 26.982 2.825 -18.953 1.00 60.09 295 SER A CA 1
ATOM 2218 C C . SER A 1 295 ? 26.050 3.954 -18.476 1.00 60.09 295 SER A C 1
ATOM 2220 O O . SER A 1 295 ? 26.171 4.366 -17.328 1.00 60.09 295 SER A O 1
ATOM 2222 N N . ALA A 1 296 ? 25.122 4.454 -19.299 1.00 69.12 296 ALA A N 1
ATOM 2223 C CA . ALA A 1 296 ? 24.390 5.689 -18.990 1.00 69.12 296 ALA A CA 1
ATOM 2224 C C . ALA A 1 296 ? 22.859 5.612 -19.087 1.00 69.12 296 ALA A C 1
ATOM 2226 O O . ALA A 1 296 ? 22.183 6.584 -18.743 1.00 69.12 296 ALA A O 1
ATOM 2227 N N . ARG A 1 297 ? 22.273 4.521 -19.608 1.00 72.00 297 ARG A N 1
ATOM 2228 C CA . ARG A 1 297 ? 20.810 4.428 -19.778 1.00 72.00 297 ARG A CA 1
ATOM 2229 C C . ARG A 1 297 ? 20.283 3.009 -19.601 1.00 72.00 297 ARG A C 1
ATOM 2231 O O . ARG A 1 297 ? 20.856 2.058 -20.128 1.00 72.00 297 ARG A O 1
ATOM 2238 N N . LEU A 1 298 ? 19.147 2.908 -18.921 1.00 73.69 298 LEU A N 1
ATOM 2239 C CA . LEU A 1 298 ? 18.296 1.727 -18.863 1.00 73.69 298 LEU A CA 1
ATOM 2240 C C . LEU A 1 298 ? 17.171 1.878 -19.887 1.00 73.69 298 LEU A C 1
ATOM 2242 O O . LEU A 1 298 ? 16.497 2.906 -19.909 1.00 73.69 298 LEU A O 1
ATOM 2246 N N . TYR A 1 299 ? 16.948 0.853 -20.703 1.00 73.00 299 TYR A N 1
ATOM 2247 C CA . TYR A 1 299 ? 15.832 0.779 -21.641 1.00 73.00 299 TYR A CA 1
ATOM 2248 C C . TYR A 1 299 ? 14.890 -0.360 -21.268 1.00 73.00 299 TYR A C 1
ATOM 2250 O O . TYR A 1 299 ? 15.354 -1.466 -20.999 1.00 73.00 299 TYR A O 1
ATOM 2258 N N . LEU A 1 300 ? 13.581 -0.107 -21.312 1.00 71.94 300 LEU A N 1
ATOM 2259 C CA . LEU A 1 300 ? 12.541 -1.137 -21.260 1.00 71.94 300 LEU A CA 1
ATOM 2260 C C . LEU A 1 300 ? 11.953 -1.291 -22.658 1.00 71.94 300 LEU A C 1
ATOM 2262 O O . LEU A 1 300 ? 11.260 -0.394 -23.130 1.00 71.94 300 LEU A O 1
ATOM 2266 N N . VAL A 1 301 ? 12.242 -2.410 -23.322 1.00 70.06 301 VAL A N 1
ATOM 2267 C CA . VAL A 1 301 ? 11.806 -2.693 -24.700 1.00 70.06 301 VAL A CA 1
ATOM 2268 C C . VAL A 1 301 ? 10.760 -3.808 -24.685 1.00 70.06 301 VAL A C 1
ATOM 2270 O O . VAL A 1 301 ? 11.031 -4.842 -24.081 1.00 70.06 301 VAL A O 1
ATOM 2273 N N . PRO A 1 302 ? 9.589 -3.673 -25.329 1.00 65.50 302 PRO A N 1
ATOM 2274 C CA . PRO A 1 302 ? 8.636 -4.777 -25.412 1.00 65.50 302 PRO A CA 1
ATOM 2275 C C . PRO A 1 302 ? 9.251 -6.015 -26.089 1.00 65.50 302 PRO A C 1
ATOM 2277 O O . PRO A 1 302 ? 10.003 -5.915 -27.052 1.00 65.50 302 PRO A O 1
ATOM 2280 N N . VAL A 1 303 ? 8.917 -7.221 -25.632 1.00 65.62 303 VAL A N 1
ATOM 2281 C CA . VAL A 1 303 ? 9.395 -8.475 -26.251 1.00 65.62 303 VAL A CA 1
ATOM 2282 C C . VAL A 1 303 ? 8.812 -8.650 -27.657 1.00 65.62 303 VAL A C 1
ATOM 2284 O O . VAL A 1 303 ? 9.487 -9.185 -28.533 1.00 65.62 303 VAL A O 1
ATOM 2287 N N . GLN A 1 304 ? 7.581 -8.176 -27.884 1.00 62.94 304 GLN A N 1
ATOM 2288 C CA . GLN A 1 304 ? 6.881 -8.256 -29.175 1.00 62.94 304 GLN A CA 1
ATOM 2289 C C . GLN A 1 304 ? 6.869 -6.937 -29.972 1.00 62.94 304 GLN A C 1
ATOM 2291 O O . GLN A 1 304 ? 6.216 -6.849 -31.007 1.00 62.94 304 GLN A O 1
ATOM 2296 N N . GLY A 1 305 ? 7.601 -5.914 -29.526 1.00 57.59 305 GLY A N 1
ATOM 2297 C CA . GLY A 1 305 ? 7.648 -4.598 -30.162 1.00 57.59 305 GLY A CA 1
ATOM 2298 C C . GLY A 1 305 ? 9.069 -4.059 -30.137 1.00 57.59 305 GLY A C 1
ATOM 2299 O O . GLY A 1 305 ? 9.702 -4.030 -29.092 1.00 57.59 305 GLY A O 1
ATOM 2300 N N . GLY A 1 306 ? 9.607 -3.675 -31.293 1.00 58.22 306 GLY A N 1
ATOM 2301 C CA . GLY A 1 306 ? 10.989 -3.201 -31.385 1.00 58.22 306 GLY A CA 1
ATOM 2302 C C . GLY A 1 306 ? 11.270 -1.919 -30.579 1.00 58.22 306 GLY A C 1
ATOM 2303 O O . GLY A 1 306 ? 10.389 -1.319 -29.964 1.00 58.22 306 GLY A O 1
ATOM 2304 N N . TRP A 1 307 ? 12.510 -1.434 -30.675 1.00 58.22 307 TRP A N 1
ATOM 2305 C CA . TRP A 1 307 ? 13.004 -0.183 -30.073 1.00 58.22 307 TRP A CA 1
ATOM 2306 C C . TRP A 1 307 ? 12.103 1.068 -30.165 1.00 58.22 307 TRP A C 1
ATOM 2308 O O . TRP A 1 307 ? 12.143 1.853 -29.220 1.00 58.22 307 TRP A O 1
ATOM 2318 N N . PRO A 1 308 ? 11.279 1.290 -31.213 1.00 56.66 308 PRO A N 1
ATOM 2319 C CA . PRO A 1 308 ? 10.394 2.459 -31.280 1.00 56.66 308 PRO A CA 1
ATOM 2320 C C . PRO A 1 308 ? 9.355 2.545 -30.150 1.00 56.66 308 PRO A C 1
ATOM 2322 O O . PRO A 1 308 ? 8.756 3.597 -29.952 1.00 56.66 308 PRO A O 1
ATOM 2325 N N . ALA A 1 309 ? 9.127 1.449 -29.420 1.00 59.56 309 ALA A N 1
ATOM 2326 C CA . ALA A 1 309 ? 8.195 1.367 -28.298 1.00 59.56 309 ALA A CA 1
ATOM 2327 C C . ALA A 1 309 ? 8.901 1.291 -26.929 1.00 59.56 309 ALA A C 1
ATOM 2329 O O . ALA A 1 309 ? 8.280 0.902 -25.941 1.00 59.56 309 ALA A O 1
ATOM 2330 N N . ALA A 1 310 ? 10.197 1.615 -26.867 1.00 70.44 310 ALA A N 1
ATOM 2331 C CA . ALA A 1 310 ? 10.984 1.503 -25.647 1.00 70.44 310 ALA A CA 1
ATOM 2332 C C . ALA A 1 310 ? 10.889 2.746 -24.747 1.00 70.44 310 ALA A C 1
ATOM 2334 O O . ALA A 1 310 ? 11.008 3.877 -25.219 1.00 70.44 310 ALA A O 1
ATOM 2335 N N . ALA A 1 311 ? 10.786 2.533 -23.434 1.00 75.69 311 ALA A N 1
ATOM 2336 C CA . ALA A 1 311 ? 11.073 3.569 -22.440 1.00 75.69 311 ALA A CA 1
ATOM 2337 C C . ALA A 1 311 ? 12.575 3.648 -22.174 1.00 75.69 311 ALA A C 1
ATOM 2339 O O . ALA A 1 311 ? 13.269 2.634 -22.242 1.00 75.69 311 ALA A O 1
ATOM 2340 N N . SER A 1 312 ? 13.070 4.832 -21.803 1.00 77.38 312 SER A N 1
ATOM 2341 C CA . SER A 1 312 ? 14.453 4.998 -21.352 1.00 77.38 312 SER A CA 1
ATOM 2342 C C . SER A 1 312 ? 14.548 5.826 -20.076 1.00 77.38 312 SER A C 1
ATOM 2344 O O . SER A 1 312 ? 13.814 6.797 -19.911 1.00 77.38 312 SER A O 1
ATOM 2346 N N . LEU A 1 313 ? 15.482 5.452 -19.208 1.00 76.56 313 LEU A N 1
ATOM 2347 C CA . LEU A 1 313 ? 15.832 6.141 -17.973 1.00 76.56 313 LEU A CA 1
ATOM 2348 C C . LEU A 1 313 ? 17.336 6.389 -17.970 1.00 76.56 313 LEU A C 1
ATOM 2350 O O . LEU A 1 313 ? 18.114 5.479 -18.262 1.00 76.56 313 LEU A O 1
ATOM 2354 N N . ALA A 1 314 ? 17.750 7.616 -17.669 1.00 78.00 314 ALA A N 1
ATOM 2355 C CA . ALA A 1 314 ? 19.165 7.915 -17.494 1.00 78.00 314 ALA A CA 1
ATOM 2356 C C . ALA A 1 314 ? 19.668 7.285 -16.186 1.00 78.00 314 ALA A C 1
ATOM 2358 O O . ALA A 1 314 ? 18.957 7.271 -15.184 1.00 78.00 314 ALA A O 1
ATOM 2359 N N . VAL A 1 315 ? 20.883 6.746 -16.203 1.00 72.25 315 VAL A N 1
ATOM 2360 C CA . VAL A 1 315 ? 21.520 6.113 -15.044 1.00 72.25 315 VAL A CA 1
ATOM 2361 C C . VAL A 1 315 ? 22.925 6.678 -14.909 1.00 72.25 315 VAL A C 1
ATOM 2363 O O . VAL A 1 315 ? 23.672 6.713 -15.882 1.00 72.25 315 VAL A O 1
ATOM 2366 N N . GLU A 1 316 ? 23.282 7.113 -13.708 1.00 73.00 316 GLU A N 1
ATOM 2367 C CA . GLU A 1 316 ? 24.613 7.621 -13.378 1.00 73.00 316 GLU A CA 1
ATOM 2368 C C . GLU A 1 316 ? 25.242 6.709 -12.327 1.00 73.00 316 GLU A C 1
ATOM 2370 O O . GLU A 1 316 ? 24.672 6.533 -11.254 1.00 73.00 316 GLU A O 1
ATOM 2375 N N . VAL A 1 317 ? 26.418 6.143 -12.600 1.00 66.94 317 VAL A N 1
ATOM 2376 C CA . VAL A 1 317 ? 27.205 5.467 -11.560 1.00 66.94 317 VAL A CA 1
ATOM 2377 C C . VAL A 1 317 ? 28.162 6.491 -10.964 1.00 66.94 317 VAL A C 1
ATOM 2379 O O . VAL A 1 317 ? 28.971 7.058 -11.695 1.00 66.94 317 VAL A O 1
ATOM 2382 N N . LYS A 1 318 ? 28.046 6.753 -9.660 1.00 65.50 318 LYS A N 1
ATOM 2383 C CA . LYS A 1 318 ? 28.980 7.607 -8.922 1.00 65.50 318 LYS A CA 1
ATOM 2384 C C . LYS A 1 318 ? 29.766 6.766 -7.932 1.00 65.50 318 LYS A C 1
ATOM 2386 O O . LYS A 1 318 ? 29.169 6.070 -7.111 1.00 65.50 318 LYS A O 1
ATOM 2391 N N . ASP A 1 319 ? 31.085 6.871 -7.998 1.00 59.88 319 ASP A N 1
ATOM 2392 C CA . ASP A 1 319 ? 31.946 6.442 -6.905 1.00 59.88 319 ASP A CA 1
ATOM 2393 C C . ASP A 1 319 ? 31.763 7.422 -5.739 1.00 59.88 319 ASP A C 1
ATOM 2395 O O . ASP A 1 319 ? 31.679 8.630 -5.953 1.00 59.88 319 ASP A O 1
ATOM 2399 N N . ASP A 1 320 ? 31.697 6.921 -4.503 1.00 52.12 320 ASP A N 1
ATOM 2400 C CA . ASP A 1 320 ? 31.570 7.736 -3.277 1.00 52.12 320 ASP A CA 1
ATOM 2401 C C . ASP A 1 320 ? 32.856 8.573 -2.987 1.00 52.12 320 ASP A C 1
ATOM 2403 O O . ASP A 1 320 ? 33.116 8.936 -1.843 1.00 52.12 320 ASP A O 1
ATOM 2407 N N . ALA A 1 321 ? 33.691 8.850 -3.998 1.00 43.84 321 ALA A N 1
ATOM 2408 C CA . ALA A 1 321 ? 34.980 9.537 -3.880 1.00 43.84 321 ALA A CA 1
ATOM 2409 C C . ALA A 1 321 ? 34.940 11.052 -4.193 1.00 43.84 321 ALA A C 1
ATOM 2411 O O . ALA A 1 321 ? 35.999 11.676 -4.150 1.00 43.84 321 ALA A O 1
ATOM 2412 N N . ASP A 1 322 ? 33.759 11.631 -4.450 1.00 36.44 322 ASP A N 1
ATOM 2413 C CA . ASP A 1 322 ? 33.551 13.079 -4.665 1.00 36.44 322 ASP A CA 1
ATOM 2414 C C . ASP A 1 322 ? 32.682 13.726 -3.573 1.00 36.44 322 ASP A C 1
ATOM 2416 O O . ASP A 1 322 ? 31.527 13.269 -3.375 1.00 36.44 322 ASP A O 1
#

pLDDT: mean 70.09, std 19.51, range [27.42, 96.06]